Protein AF-A0AAW1GMU8-F1 (afdb_monomer)

Nearest PDB structures (foldseek):
  3jcf-assembly1_A  TM=2.291E-01  e=6.067E+00  Thermotoga maritima

Mean predicted aligned error: 10.55 Å

Secondary structure (DSSP, 8-state):
--STTS-HHHHHHHHIIIIISSS-GGGGSTT-GGGTT-HHHHHHHHHHHHHHHHHHHHHHHHHHHSPPTT-HHHHHHHHHHHHHHHHHHHHHHHTTSS-TT---S-----------HHHHHHHHHHHHHHHHHHHHTT---HHHHHHHHHHHHHHHHHHHHHHHHHHHHHHHHHHHHHHHHHHHTSS--

Foldseek 3Di:
DPLPPDPPVVSVVVCCCVQCVDLQNLCSDPPCVVVPPPPVSVVVSLVVLLVVLLVVLVVLLVCLVPPPPPCNVVSLVVCLVCVLVNLLLLVCVLVQQDRRSPRPSDPDSHDRNDDDPVSSVSSVVSSVSSLVSNVVSPHPSVVVVVVVVVVVVVVVVVVVVVVVVVVVVVVVVVVVVVVVVVVVVVPPD

pLDDT: mean 84.32, std 12.67, range [39.38, 98.19]

Solvent-accessible surface area (backbone atoms only — not comparable to full-atom values): 10898 Å² total; per-residue (Å²): 142,82,73,91,81,56,56,75,70,56,45,51,54,51,46,44,46,64,63,60,66,46,84,58,51,64,44,66,45,88,87,36,60,88,45,64,90,40,69,73,50,48,53,49,31,50,50,48,44,48,54,51,50,54,49,49,53,51,48,52,51,49,43,72,75,56,48,57,88,96,37,48,66,59,54,52,52,52,48,43,79,39,43,60,56,53,52,50,44,52,51,35,43,52,70,18,30,33,48,78,76,66,73,83,78,70,95,62,90,61,55,86,18,89,66,55,70,71,56,34,55,52,46,57,54,50,50,56,53,47,54,52,54,40,45,74,76,70,26,85,48,60,74,62,51,54,52,52,52,52,51,52,53,53,53,51,52,53,53,53,50,50,54,52,50,52,51,52,53,51,51,53,52,51,53,52,53,52,54,56,53,58,59,59,66,74,73,73,124

Organism: Saponaria officinalis (NCBI:txid3572)

InterPro domains:
  IPR016135 Ubiquitin-conjugating enzyme/RWD-like [G3DSA:3.10.110.10] (9-142)

Sequence (189 aa):
MLIAKLGRNTQVLLSLQALVLNKKPFFNEAGYELMSGVRVWENRALAYNRDAFVLSCKTMLSVLSSPPKHFESVVIEHFKGRTEFILNACDMYRKGLVKIGLFDGEVFMKGKGHVSSRFTSSINKLFGELVMAFSKIGAPVHNVVDRLEEENRLSKKKRKNNIGLVKKLRNLFVELMVKKKSKRHVIVV

Radius of gyration: 26.08 Å; Cα contacts (8 Å, |Δi|>4): 129; chains: 1; bounding box: 57×72×71 Å

Structure (mmCIF, N/CA/C/O backbone):
data_AF-A0AAW1GMU8-F1
#
_entry.id   AF-A0AAW1GMU8-F1
#
loop_
_atom_site.group_PDB
_atom_site.id
_atom_site.type_symbol
_atom_site.label_atom_id
_atom_site.label_alt_id
_atom_site.label_comp_id
_atom_site.label_asym_id
_atom_site.label_entity_id
_atom_site.label_seq_id
_atom_site.pdbx_PDB_ins_code
_atom_site.Cartn_x
_atom_site.Cartn_y
_atom_site.Cartn_z
_atom_site.occupancy
_atom_site.B_iso_or_equiv
_atom_site.auth_seq_id
_atom_site.auth_comp_id
_atom_site.auth_asym_id
_atom_site.auth_atom_id
_atom_site.pdbx_PDB_model_num
ATOM 1 N N . MET A 1 1 ? 11.957 -25.283 -23.224 1.00 39.38 1 MET A N 1
ATOM 2 C CA . MET A 1 1 ? 10.736 -25.772 -23.902 1.00 39.38 1 MET A CA 1
ATOM 3 C C . MET A 1 1 ? 9.649 -26.111 -22.871 1.00 39.38 1 MET A C 1
ATOM 5 O O . MET A 1 1 ? 9.282 -27.266 -22.736 1.00 39.38 1 MET A O 1
ATOM 9 N N . LEU A 1 2 ? 9.153 -25.121 -22.109 1.00 48.03 2 LEU A N 1
ATOM 10 C CA . LEU A 1 2 ? 8.103 -25.342 -21.089 1.00 48.03 2 LEU A CA 1
ATOM 11 C C . LEU A 1 2 ? 6.876 -24.418 -21.231 1.00 48.03 2 LEU A C 1
ATOM 13 O O . LEU A 1 2 ? 5.910 -24.572 -20.499 1.00 48.03 2 LEU A O 1
ATOM 17 N N . ILE A 1 3 ? 6.882 -23.489 -22.193 1.00 53.66 3 ILE A N 1
ATOM 18 C CA . ILE A 1 3 ? 5.777 -22.533 -22.406 1.00 53.66 3 ILE A CA 1
ATOM 19 C C . ILE A 1 3 ? 4.748 -23.060 -23.431 1.00 53.66 3 ILE A C 1
ATOM 21 O O . ILE A 1 3 ? 3.618 -22.591 -23.483 1.00 53.66 3 ILE A O 1
ATOM 25 N N . ALA A 1 4 ? 5.081 -24.091 -24.213 1.00 51.59 4 ALA A N 1
ATOM 26 C CA . ALA A 1 4 ? 4.332 -24.472 -25.417 1.00 51.59 4 ALA A CA 1
ATOM 27 C C . ALA A 1 4 ? 3.027 -25.275 -25.194 1.00 51.59 4 ALA A C 1
ATOM 29 O O . ALA A 1 4 ? 2.502 -25.838 -26.149 1.00 51.59 4 ALA A O 1
ATOM 30 N N . LYS A 1 5 ? 2.497 -25.373 -23.966 1.00 58.16 5 LYS A N 1
ATOM 31 C CA . LYS A 1 5 ? 1.303 -26.203 -23.685 1.00 58.16 5 LYS A CA 1
ATOM 32 C C . LYS A 1 5 ? 0.243 -25.563 -22.790 1.00 58.16 5 LYS A C 1
ATOM 34 O O . LYS A 1 5 ? -0.655 -26.252 -22.320 1.00 58.16 5 LYS A O 1
ATOM 39 N N . LEU A 1 6 ? 0.322 -24.254 -22.570 1.00 54.19 6 LEU A N 1
ATOM 40 C CA . LEU A 1 6 ? -0.716 -23.502 -21.868 1.00 54.19 6 LEU A CA 1
ATOM 41 C C . LEU A 1 6 ? -1.610 -22.812 -22.902 1.00 54.19 6 LEU A C 1
ATOM 43 O O . LEU A 1 6 ? -1.113 -22.251 -23.875 1.00 54.19 6 LEU A O 1
ATOM 47 N N . GLY A 1 7 ? -2.933 -22.894 -22.727 1.00 68.69 7 GLY A N 1
ATOM 48 C CA . GLY A 1 7 ? -3.890 -22.289 -23.657 1.00 68.69 7 GLY A CA 1
ATOM 49 C C . GLY A 1 7 ? -3.649 -20.784 -23.828 1.00 68.69 7 GLY A C 1
ATOM 50 O O . GLY A 1 7 ? -3.122 -20.131 -22.927 1.00 68.69 7 GLY A O 1
ATOM 51 N N . ARG A 1 8 ? -4.066 -20.220 -24.972 1.00 73.12 8 ARG A N 1
ATOM 52 C CA . ARG A 1 8 ? -3.822 -18.808 -25.344 1.00 73.12 8 ARG A CA 1
ATOM 53 C C . ARG A 1 8 ? -4.159 -17.814 -24.219 1.00 73.12 8 ARG A C 1
ATOM 55 O O . ARG A 1 8 ? -3.401 -16.883 -23.985 1.00 73.12 8 ARG A O 1
ATOM 62 N N . ASN A 1 9 ? -5.228 -18.058 -23.458 1.00 70.25 9 ASN A N 1
ATOM 63 C CA . ASN A 1 9 ? -5.633 -17.199 -22.338 1.00 70.25 9 ASN A CA 1
ATOM 64 C C . ASN A 1 9 ? -4.680 -17.299 -21.134 1.00 70.25 9 ASN A C 1
ATOM 66 O O . ASN A 1 9 ? -4.328 -16.287 -20.534 1.00 70.25 9 ASN A O 1
ATOM 70 N N . THR A 1 10 ? -4.207 -18.502 -20.800 1.00 80.75 10 THR A N 1
ATOM 71 C CA . THR A 1 10 ? -3.235 -18.707 -19.716 1.00 80.75 10 THR A CA 1
ATOM 72 C C . THR A 1 10 ? -1.875 -18.120 -20.079 1.00 80.75 10 THR A C 1
ATOM 74 O O . THR A 1 10 ? -1.218 -17.522 -19.231 1.00 80.75 10 THR A O 1
ATOM 77 N N . GLN A 1 11 ? -1.473 -18.224 -21.347 1.00 79.00 11 GLN A N 1
ATOM 78 C CA . GLN A 1 11 ? -0.242 -17.608 -21.838 1.00 79.00 11 GLN A CA 1
ATOM 79 C C . GLN A 1 11 ? -0.283 -16.076 -21.716 1.00 79.00 11 GLN A C 1
ATOM 81 O O . GLN A 1 11 ? 0.694 -15.482 -21.262 1.00 79.00 11 GLN A O 1
ATOM 86 N N . VAL A 1 12 ? -1.414 -15.440 -22.043 1.00 79.44 12 VAL A N 1
ATOM 87 C CA . VAL A 1 12 ? -1.593 -13.988 -21.869 1.00 79.44 12 VAL A CA 1
ATOM 88 C C . VAL A 1 12 ? -1.474 -13.594 -20.392 1.00 79.44 12 VAL A C 1
ATOM 90 O O . VAL A 1 12 ? -0.714 -12.684 -20.065 1.00 79.44 12 VAL A O 1
ATOM 93 N N . LEU A 1 13 ? -2.130 -14.316 -19.479 1.00 83.00 13 LEU A N 1
ATOM 94 C CA . LEU A 1 13 ? -2.048 -14.030 -18.039 1.00 83.00 13 LEU A CA 1
ATOM 95 C C . LEU A 1 13 ? -0.622 -14.176 -17.490 1.00 83.00 13 LEU A C 1
ATOM 97 O O . LEU A 1 13 ? -0.156 -13.309 -16.749 1.00 83.00 13 LEU A O 1
ATOM 101 N N . LEU A 1 14 ? 0.096 -15.223 -17.900 1.00 77.62 14 LEU A N 1
ATOM 102 C CA . LEU A 1 14 ? 1.493 -15.414 -17.511 1.00 77.62 14 LEU A CA 1
ATOM 103 C C . LEU A 1 14 ? 2.404 -14.327 -18.085 1.00 77.62 14 LEU A C 1
ATOM 105 O O . LEU A 1 14 ? 3.287 -13.842 -17.379 1.00 77.62 14 LEU A O 1
ATOM 109 N N . SER A 1 15 ? 2.176 -13.894 -19.328 1.00 82.06 15 SER A N 1
ATOM 110 C CA . SER A 1 15 ? 2.934 -12.778 -19.904 1.00 82.06 15 SER A CA 1
ATOM 111 C C . SER A 1 15 ? 2.672 -11.463 -19.171 1.00 82.06 15 SER A C 1
ATOM 113 O O . SER A 1 15 ? 3.609 -10.702 -18.955 1.00 82.06 15 SER A O 1
ATOM 115 N N . LEU A 1 16 ? 1.444 -11.220 -18.699 1.00 80.44 16 LEU A N 1
ATOM 116 C CA . LEU A 1 16 ? 1.120 -10.030 -17.912 1.00 80.44 16 LEU A CA 1
ATOM 117 C C . LEU A 1 16 ? 1.876 -10.035 -16.575 1.00 80.44 16 LEU A C 1
ATOM 119 O O . LEU A 1 16 ? 2.459 -9.025 -16.180 1.00 80.44 16 LEU A O 1
ATOM 123 N N . GLN A 1 17 ? 1.905 -11.183 -15.895 1.00 75.69 17 GLN A N 1
ATOM 124 C CA . GLN A 1 17 ? 2.624 -11.340 -14.630 1.00 75.69 17 GLN A CA 1
ATOM 125 C C . GLN A 1 17 ? 4.141 -11.198 -14.798 1.00 75.69 17 GLN A C 1
ATOM 127 O O . GLN A 1 17 ? 4.788 -10.563 -13.969 1.00 75.69 17 GLN A O 1
ATOM 132 N N . ALA A 1 18 ? 4.703 -11.760 -15.869 1.00 75.50 18 ALA A N 1
ATOM 133 C CA . ALA A 1 18 ? 6.143 -11.741 -16.107 1.00 75.50 18 ALA A CA 1
ATOM 134 C C . ALA A 1 18 ? 6.641 -10.389 -16.641 1.00 75.50 18 ALA A C 1
ATOM 136 O O . ALA A 1 18 ? 7.676 -9.893 -16.195 1.00 75.50 18 ALA A O 1
ATOM 137 N N . LEU A 1 19 ? 5.915 -9.796 -17.590 1.00 75.56 19 LEU A N 1
ATOM 138 C CA . LEU A 1 19 ? 6.370 -8.612 -18.314 1.00 75.56 19 LEU A CA 1
ATOM 139 C C . LEU A 1 19 ? 5.878 -7.324 -17.668 1.00 75.56 19 LEU A C 1
ATOM 141 O O . LEU A 1 19 ? 6.659 -6.394 -17.553 1.00 75.56 19 LEU A O 1
ATOM 145 N N . VAL A 1 20 ? 4.630 -7.255 -17.200 1.00 77.31 20 VAL A N 1
ATOM 146 C CA . VAL A 1 20 ? 4.044 -5.997 -16.704 1.00 77.31 20 VAL A CA 1
ATOM 147 C C . VAL A 1 20 ? 4.160 -5.884 -15.183 1.00 77.31 20 VAL A C 1
ATOM 149 O O . VAL A 1 20 ? 4.622 -4.868 -14.669 1.00 77.31 20 VAL A O 1
ATOM 152 N N . LEU A 1 21 ? 3.791 -6.934 -14.446 1.00 75.75 21 LEU A N 1
ATOM 153 C CA . LEU A 1 21 ? 3.714 -6.925 -12.977 1.00 75.75 21 LEU A CA 1
ATOM 154 C C . LEU A 1 21 ? 5.005 -7.427 -12.303 1.00 75.75 21 LEU A C 1
ATOM 156 O O . LEU A 1 21 ? 4.963 -8.241 -11.380 1.00 75.75 21 LEU A O 1
ATOM 160 N N . ASN A 1 22 ? 6.162 -6.945 -12.761 1.00 80.75 22 ASN A N 1
ATOM 161 C CA . ASN A 1 22 ? 7.463 -7.343 -12.217 1.00 80.75 22 ASN A CA 1
ATOM 162 C C . ASN A 1 22 ? 7.981 -6.377 -11.122 1.00 80.75 22 ASN A C 1
ATOM 164 O O . ASN A 1 22 ? 7.338 -5.389 -10.775 1.00 80.75 22 ASN A O 1
ATOM 168 N N . LYS A 1 23 ? 9.150 -6.670 -10.528 1.00 79.62 23 LYS A N 1
ATOM 169 C CA . LYS A 1 23 ? 9.725 -5.870 -9.420 1.00 79.62 23 LYS A CA 1
ATOM 170 C C . LYS A 1 23 ? 10.267 -4.497 -9.850 1.00 79.62 23 LYS A C 1
ATOM 172 O O . LYS A 1 23 ? 10.458 -3.628 -8.994 1.00 79.62 23 LYS A O 1
ATOM 177 N N . LYS A 1 24 ? 10.567 -4.301 -11.137 1.00 81.06 24 LYS A N 1
ATOM 178 C CA . LYS A 1 24 ? 11.153 -3.068 -11.679 1.00 81.06 24 LYS A CA 1
ATOM 179 C C . LYS A 1 24 ? 10.502 -2.672 -13.020 1.00 81.06 24 LYS A C 1
ATOM 181 O O . LYS A 1 24 ? 11.203 -2.577 -14.028 1.00 81.06 24 LYS A O 1
ATOM 186 N N . PRO A 1 25 ? 9.191 -2.372 -13.026 1.00 83.19 25 PRO A N 1
ATOM 187 C CA . PRO A 1 25 ? 8.432 -2.076 -14.241 1.00 83.19 25 PRO A CA 1
ATOM 188 C C . PRO A 1 25 ? 8.957 -0.862 -15.017 1.00 83.19 25 PRO A C 1
ATOM 190 O O . PRO A 1 25 ? 8.755 -0.773 -16.219 1.00 83.19 25 PRO A O 1
ATOM 193 N N . PHE A 1 26 ? 9.687 0.047 -14.361 1.00 84.69 26 PHE A N 1
ATOM 194 C CA . PHE A 1 26 ? 10.370 1.168 -15.015 1.00 84.69 26 PHE A CA 1
ATOM 195 C C . PHE A 1 26 ? 11.302 0.734 -16.160 1.00 84.69 26 PHE A C 1
ATOM 197 O O . PHE A 1 26 ? 11.445 1.459 -17.136 1.00 84.69 26 PHE A O 1
ATOM 204 N N . PHE A 1 27 ? 11.931 -0.439 -16.053 1.00 83.75 27 PHE A N 1
ATOM 205 C CA . PHE A 1 27 ? 12.841 -0.951 -17.081 1.00 83.75 27 PHE A CA 1
ATOM 206 C C . PHE A 1 27 ? 12.130 -1.737 -18.191 1.00 83.75 27 PHE A C 1
ATOM 208 O O . PHE A 1 27 ? 12.806 -2.250 -19.073 1.00 83.75 27 PHE A O 1
ATOM 215 N N . ASN A 1 28 ? 10.796 -1.821 -18.165 1.00 84.56 28 ASN A N 1
ATOM 216 C CA . ASN A 1 28 ? 10.017 -2.392 -19.267 1.00 84.56 28 ASN A CA 1
ATOM 217 C C . ASN A 1 28 ? 9.923 -1.443 -20.469 1.00 84.56 28 ASN A C 1
ATOM 219 O O . ASN A 1 28 ? 9.483 -1.850 -21.540 1.00 84.56 28 ASN A O 1
ATOM 223 N N . GLU A 1 29 ? 10.273 -0.173 -20.272 1.00 81.06 29 GLU A N 1
ATOM 224 C CA . GLU A 1 29 ? 10.304 0.821 -21.333 1.00 81.06 29 GLU A CA 1
ATOM 225 C C . GLU A 1 29 ? 11.500 0.574 -22.260 1.00 81.06 29 GLU A C 1
ATOM 227 O O . GLU A 1 29 ? 12.637 0.383 -21.808 1.00 81.06 29 GLU A O 1
ATOM 232 N N . ALA A 1 30 ? 11.242 0.607 -23.569 1.00 70.94 30 ALA A N 1
ATOM 233 C CA . ALA A 1 30 ? 12.252 0.333 -24.583 1.00 70.94 30 ALA A CA 1
ATOM 234 C C . ALA A 1 30 ? 13.468 1.264 -24.418 1.00 70.94 30 ALA A C 1
ATOM 236 O O . ALA A 1 30 ? 13.334 2.482 -24.295 1.00 70.94 30 ALA A O 1
ATOM 237 N N . GLY A 1 31 ? 14.671 0.684 -24.421 1.00 72.44 31 GLY A N 1
ATOM 238 C CA . GLY A 1 31 ? 15.932 1.424 -24.300 1.00 72.44 31 GLY A CA 1
ATOM 239 C C . GLY A 1 31 ? 16.437 1.647 -22.869 1.00 72.44 31 GLY A C 1
ATOM 240 O O . GLY A 1 31 ? 17.560 2.126 -22.705 1.00 72.44 31 GLY A O 1
ATOM 241 N N . TYR A 1 32 ? 15.683 1.260 -21.833 1.00 73.50 32 TYR A N 1
ATOM 242 C CA . TYR A 1 32 ? 16.137 1.363 -20.436 1.00 73.50 32 TYR A CA 1
ATOM 243 C C . TYR A 1 32 ? 16.735 0.066 -19.870 1.00 73.50 32 TYR A C 1
ATOM 245 O O . TYR A 1 32 ? 17.355 0.093 -18.807 1.00 73.50 32 TYR A O 1
ATOM 253 N N . GLU A 1 33 ? 16.623 -1.056 -20.577 1.00 69.94 33 GLU A N 1
ATOM 254 C CA . GLU A 1 33 ? 17.055 -2.386 -20.115 1.00 69.94 33 GLU A CA 1
ATOM 255 C C . GLU A 1 33 ? 18.554 -2.432 -19.770 1.00 69.94 33 GLU A C 1
ATOM 257 O O . GLU A 1 33 ? 18.944 -2.913 -18.704 1.00 69.94 33 GLU A O 1
ATOM 262 N N . LEU A 1 34 ? 19.392 -1.832 -20.624 1.00 72.62 34 LEU A N 1
ATOM 263 C CA . LEU A 1 34 ? 20.849 -1.736 -20.441 1.00 72.62 34 LEU A CA 1
ATOM 264 C C . LEU A 1 34 ? 21.259 -0.784 -19.304 1.00 72.62 34 LEU A C 1
ATOM 266 O O . LEU A 1 34 ? 22.423 -0.739 -18.914 1.00 72.62 34 LEU A O 1
ATOM 270 N N . MET A 1 35 ? 20.313 -0.003 -18.781 1.00 74.56 35 MET A N 1
ATOM 271 C CA . MET A 1 35 ? 20.547 1.001 -17.744 1.00 74.56 35 MET A CA 1
ATOM 272 C C . MET A 1 35 ? 20.255 0.477 -16.328 1.00 74.56 35 MET A C 1
ATOM 274 O O . MET A 1 35 ? 20.482 1.188 -15.342 1.00 74.56 35 MET A O 1
ATOM 278 N N . SER A 1 36 ? 19.771 -0.764 -16.212 1.00 75.44 36 SER A N 1
ATOM 279 C CA . SER A 1 36 ? 19.597 -1.466 -14.937 1.00 75.44 36 SER A CA 1
ATOM 280 C C . SER A 1 36 ? 20.933 -1.590 -14.189 1.00 75.44 36 SER A C 1
ATOM 282 O O . SER A 1 36 ? 21.982 -1.812 -14.790 1.00 75.44 36 SER A O 1
ATOM 284 N N . GLY A 1 37 ? 20.925 -1.415 -12.864 1.00 76.88 37 GLY A N 1
ATOM 285 C CA . GLY A 1 37 ? 22.135 -1.456 -12.029 1.00 76.88 37 GLY A CA 1
ATOM 286 C C . GLY A 1 37 ? 22.882 -0.122 -11.893 1.00 76.88 37 GLY A C 1
ATOM 287 O O . GLY A 1 37 ? 23.664 0.058 -10.957 1.00 76.88 37 GLY A O 1
ATOM 288 N N . VAL A 1 38 ? 22.597 0.867 -12.741 1.00 84.44 38 VAL A N 1
ATOM 289 C CA . VAL A 1 38 ? 23.160 2.218 -12.611 1.00 84.44 38 VAL A CA 1
ATOM 290 C C . VAL A 1 38 ? 22.337 3.036 -11.610 1.00 84.44 38 VAL A C 1
ATOM 292 O O . VAL A 1 38 ? 21.124 3.205 -11.744 1.00 84.44 38 VAL A O 1
ATOM 295 N N . ARG A 1 39 ? 23.014 3.628 -10.617 1.00 84.94 39 ARG A N 1
ATOM 296 C CA . ARG A 1 39 ? 22.390 4.303 -9.458 1.00 84.94 39 ARG A CA 1
ATOM 297 C C . ARG A 1 39 ? 21.308 5.332 -9.813 1.00 84.94 39 ARG A C 1
ATOM 299 O O . ARG A 1 39 ? 20.298 5.415 -9.119 1.00 84.94 39 ARG A O 1
ATOM 306 N N . VAL A 1 40 ? 21.515 6.140 -10.855 1.00 85.88 40 VAL A N 1
ATOM 307 C CA . VAL A 1 40 ? 20.544 7.170 -11.275 1.00 85.88 40 VAL A CA 1
ATOM 308 C C . VAL A 1 40 ? 19.238 6.532 -11.750 1.00 85.88 40 VAL A C 1
ATOM 310 O O . VAL A 1 40 ? 18.159 6.979 -11.362 1.00 85.88 40 VAL A O 1
ATOM 313 N N . TRP A 1 41 ? 19.333 5.465 -12.537 1.00 85.44 41 TRP A N 1
ATOM 314 C CA . TRP A 1 41 ? 18.185 4.762 -13.100 1.00 85.44 41 TRP A CA 1
ATOM 315 C C . TRP A 1 41 ? 17.469 3.916 -12.047 1.00 85.44 41 TRP A C 1
ATOM 317 O O . TRP A 1 41 ? 16.244 3.931 -11.990 1.00 85.44 41 TRP A O 1
ATOM 327 N N . GLU A 1 42 ? 18.206 3.315 -11.112 1.00 86.31 42 GLU A N 1
ATOM 328 C CA . GLU A 1 42 ? 17.625 2.660 -9.930 1.00 86.31 42 GLU A CA 1
ATOM 329 C C . GLU A 1 42 ? 16.814 3.638 -9.063 1.00 86.31 42 GLU A C 1
ATOM 331 O O . GLU A 1 42 ? 15.728 3.309 -8.587 1.00 86.31 42 GLU A O 1
ATOM 336 N N . ASN A 1 43 ? 17.290 4.875 -8.889 1.00 85.19 43 ASN A N 1
ATOM 337 C CA . ASN A 1 43 ? 16.538 5.895 -8.156 1.00 85.19 43 ASN A CA 1
ATOM 338 C C . ASN A 1 43 ? 15.240 6.297 -8.878 1.00 85.19 43 ASN A C 1
ATOM 340 O O . ASN A 1 43 ? 14.225 6.524 -8.212 1.00 85.19 43 ASN A O 1
ATOM 344 N N . ARG A 1 44 ? 15.255 6.362 -10.217 1.00 86.88 44 ARG A N 1
ATOM 345 C CA . ARG A 1 44 ? 14.051 6.609 -11.031 1.00 86.88 44 ARG A CA 1
ATOM 346 C C . ARG A 1 44 ? 13.080 5.432 -10.964 1.00 86.88 44 ARG A C 1
ATOM 348 O O . ARG A 1 44 ? 11.899 5.654 -10.716 1.00 86.88 44 ARG A O 1
ATOM 355 N N . ALA A 1 45 ? 13.578 4.201 -11.053 1.00 88.00 45 ALA A N 1
ATOM 356 C CA . ALA A 1 45 ? 12.773 2.994 -10.885 1.00 88.00 45 ALA A CA 1
ATOM 357 C C . ALA A 1 45 ? 12.103 2.936 -9.503 1.00 88.00 45 ALA A C 1
ATOM 359 O O . ALA A 1 45 ? 10.918 2.630 -9.390 1.00 88.00 45 ALA A O 1
ATOM 360 N N . LEU A 1 46 ? 12.817 3.317 -8.439 1.00 87.69 46 LEU A N 1
ATOM 361 C CA . LEU A 1 46 ? 12.235 3.420 -7.098 1.00 87.69 46 LEU A CA 1
ATOM 362 C C . LEU A 1 46 ? 11.168 4.519 -6.992 1.00 87.69 46 LEU A C 1
ATOM 364 O O . LEU A 1 46 ? 10.200 4.348 -6.252 1.00 87.69 46 LEU A O 1
ATOM 368 N N . ALA A 1 47 ? 11.334 5.647 -7.688 1.00 88.62 47 ALA A N 1
ATOM 369 C CA . ALA A 1 47 ? 10.309 6.688 -7.748 1.00 88.62 47 ALA A CA 1
ATOM 370 C C . ALA A 1 47 ? 9.056 6.195 -8.484 1.00 88.62 47 ALA A C 1
ATOM 372 O O . ALA A 1 47 ? 7.960 6.327 -7.947 1.00 88.62 47 ALA A O 1
ATOM 373 N N . TYR A 1 48 ? 9.229 5.525 -9.623 1.00 90.50 48 TYR A N 1
ATOM 374 C CA . TYR A 1 48 ? 8.133 4.892 -10.352 1.00 90.50 48 TYR A CA 1
ATOM 375 C C . TYR A 1 48 ? 7.382 3.879 -9.475 1.00 90.50 48 TYR A C 1
ATOM 377 O O . TYR A 1 48 ? 6.162 3.948 -9.347 1.00 90.50 48 TYR A O 1
ATOM 385 N N . ASN A 1 49 ? 8.104 2.991 -8.783 1.00 91.00 49 ASN A N 1
ATOM 386 C CA . ASN A 1 49 ? 7.497 1.998 -7.893 1.00 91.00 49 ASN A CA 1
ATOM 387 C C . ASN A 1 49 ? 6.683 2.643 -6.759 1.00 91.00 49 ASN A C 1
ATOM 389 O O . ASN A 1 49 ? 5.652 2.099 -6.366 1.00 91.00 49 ASN A O 1
ATOM 393 N N . ARG A 1 50 ? 7.116 3.796 -6.227 1.00 91.25 50 ARG A N 1
ATOM 394 C CA . ARG A 1 50 ? 6.344 4.555 -5.226 1.00 91.25 50 ARG A CA 1
ATOM 395 C C . ARG A 1 50 ? 5.003 5.013 -5.794 1.00 91.25 50 ARG A C 1
ATOM 397 O O . ARG A 1 50 ? 3.977 4.799 -5.151 1.00 91.25 50 ARG A O 1
ATOM 404 N N . ASP A 1 51 ? 5.014 5.616 -6.977 1.00 92.38 51 ASP A N 1
ATOM 405 C CA . ASP A 1 51 ? 3.801 6.134 -7.612 1.00 92.38 51 ASP A CA 1
ATOM 406 C C . ASP A 1 51 ? 2.853 4.995 -8.011 1.00 92.38 51 ASP A C 1
ATOM 408 O O . ASP A 1 51 ? 1.657 5.053 -7.711 1.00 92.38 51 ASP A O 1
ATOM 412 N N . ALA A 1 52 ? 3.397 3.910 -8.570 1.00 93.00 52 ALA A N 1
ATOM 413 C CA . ALA A 1 52 ? 2.649 2.694 -8.870 1.00 93.00 52 ALA A CA 1
ATOM 414 C C . ALA A 1 52 ? 2.015 2.094 -7.606 1.00 93.00 52 ALA A C 1
ATOM 416 O O . ALA A 1 52 ? 0.836 1.758 -7.611 1.00 93.00 52 ALA A O 1
ATOM 417 N N . PHE A 1 53 ? 2.746 2.025 -6.488 1.00 94.44 53 PHE A N 1
ATOM 418 C CA . PHE A 1 53 ? 2.208 1.511 -5.226 1.00 94.44 53 PHE A CA 1
ATOM 419 C C . PHE A 1 53 ? 1.074 2.383 -4.661 1.00 94.44 53 PHE A C 1
ATOM 421 O O . PHE A 1 53 ? 0.065 1.857 -4.185 1.00 94.44 53 PHE A O 1
ATOM 428 N N . VAL A 1 54 ? 1.204 3.712 -4.743 1.00 95.81 54 VAL A N 1
ATOM 429 C CA . VAL A 1 54 ? 0.128 4.651 -4.374 1.00 95.81 54 VAL A CA 1
ATOM 430 C C . VAL A 1 54 ? -1.111 4.412 -5.235 1.00 95.81 54 VAL A C 1
ATOM 432 O O . VAL A 1 54 ? -2.223 4.369 -4.702 1.00 95.81 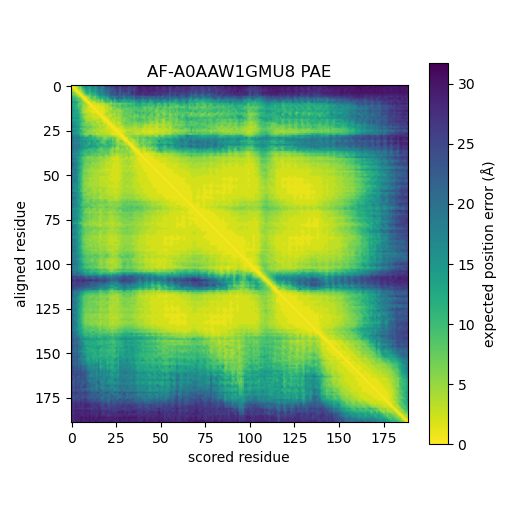54 VAL A O 1
ATOM 435 N N . LEU A 1 55 ? -0.935 4.242 -6.548 1.00 96.19 55 LEU A N 1
ATOM 436 C CA . LEU A 1 55 ? -2.039 3.949 -7.457 1.00 96.19 55 LEU A CA 1
ATOM 437 C C . LEU A 1 55 ? -2.679 2.595 -7.136 1.00 96.19 55 LEU A C 1
ATOM 439 O O . LEU A 1 55 ? -3.898 2.532 -7.022 1.00 96.19 55 LEU A O 1
ATOM 443 N N . SER A 1 56 ? -1.887 1.556 -6.867 1.00 95.88 56 SER A N 1
ATOM 444 C CA . SER A 1 56 ? -2.391 0.248 -6.437 1.00 95.88 56 SER A CA 1
ATOM 445 C C . SER A 1 56 ? -3.255 0.354 -5.182 1.00 95.88 56 SER A C 1
ATOM 447 O O . SER A 1 56 ? -4.334 -0.226 -5.139 1.00 95.88 56 SER A O 1
ATOM 449 N N . CYS A 1 57 ? -2.843 1.141 -4.183 1.00 97.81 57 CYS A N 1
ATOM 450 C CA . CYS A 1 57 ? -3.651 1.378 -2.983 1.00 97.81 57 CYS A CA 1
ATOM 451 C C . CYS A 1 57 ? -4.996 2.045 -3.297 1.00 97.81 57 CYS A C 1
ATOM 453 O O . CYS A 1 57 ? -6.029 1.618 -2.783 1.00 97.81 57 CYS A O 1
ATOM 455 N N . LYS A 1 58 ? -5.003 3.053 -4.176 1.00 98.00 58 LYS A N 1
ATOM 456 C CA . LYS A 1 58 ? -6.242 3.701 -4.634 1.00 98.00 58 LYS A CA 1
ATOM 457 C C . LYS A 1 58 ? -7.141 2.734 -5.401 1.00 98.00 58 LYS A C 1
ATOM 459 O O . LYS A 1 58 ? -8.348 2.723 -5.179 1.00 98.00 58 LYS A O 1
ATOM 464 N N . THR A 1 59 ? -6.562 1.901 -6.260 1.00 97.75 59 THR A N 1
ATOM 465 C CA . THR A 1 59 ? -7.298 0.877 -7.003 1.00 97.75 59 THR A CA 1
ATOM 466 C C . THR A 1 59 ? -7.908 -0.153 -6.059 1.00 97.75 59 THR A C 1
ATOM 468 O O . THR A 1 59 ? -9.083 -0.466 -6.210 1.00 97.75 59 THR A O 1
ATOM 471 N N . MET A 1 60 ? -7.172 -0.623 -5.043 1.00 98.12 60 MET A N 1
A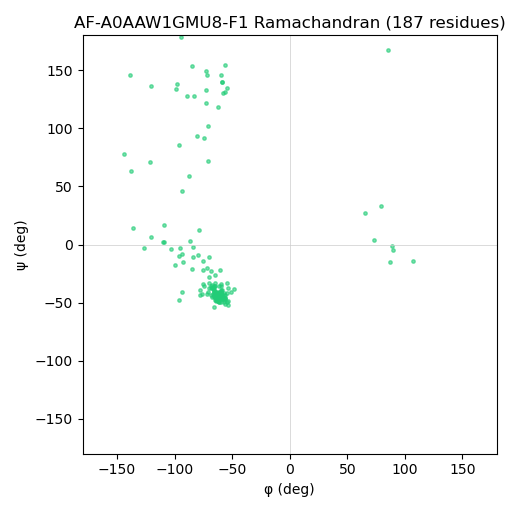TOM 472 C CA . MET A 1 60 ? -7.719 -1.523 -4.018 1.00 98.12 60 MET A CA 1
ATOM 473 C C . MET A 1 60 ? -8.939 -0.903 -3.325 1.00 98.12 60 MET A C 1
ATOM 475 O O . MET A 1 60 ? -9.974 -1.554 -3.226 1.00 98.12 60 MET A O 1
ATOM 479 N N . LEU A 1 61 ? -8.857 0.369 -2.917 1.00 98.19 61 LEU A N 1
ATOM 480 C CA . LEU A 1 61 ? -9.991 1.091 -2.324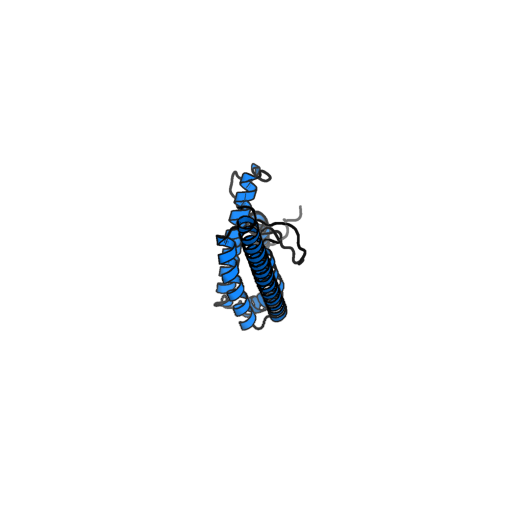 1.00 98.19 61 LEU A CA 1
ATOM 481 C C . LEU A 1 61 ? -11.183 1.198 -3.282 1.00 98.19 61 LEU A C 1
ATOM 483 O O . LEU A 1 61 ? -12.317 0.963 -2.874 1.00 98.19 61 LEU A O 1
ATOM 487 N N . SER A 1 62 ? -10.931 1.515 -4.553 1.00 98.00 62 SER A N 1
ATOM 488 C CA . SER A 1 62 ? -11.977 1.598 -5.577 1.00 98.00 62 SER A CA 1
ATOM 489 C C . SER A 1 62 ? -12.669 0.252 -5.796 1.00 98.00 62 SER A C 1
ATOM 491 O O . SER A 1 62 ? -13.894 0.198 -5.848 1.00 98.00 62 SER A O 1
ATOM 493 N N . VAL A 1 63 ? -11.896 -0.833 -5.891 1.00 97.69 63 VAL A N 1
ATOM 494 C CA . VAL A 1 63 ? -12.410 -2.197 -6.084 1.00 97.69 63 VAL A CA 1
ATOM 495 C C . VAL A 1 63 ? -13.183 -2.674 -4.855 1.00 97.69 63 VAL A C 1
ATOM 497 O O . VAL A 1 63 ? -14.215 -3.311 -5.005 1.00 97.69 63 VAL A O 1
ATOM 500 N N . LEU A 1 64 ? -12.740 -2.334 -3.644 1.00 96.69 64 LEU A N 1
ATOM 501 C CA . LEU A 1 64 ? -13.484 -2.629 -2.415 1.00 96.69 64 LEU A CA 1
ATOM 502 C C . LEU A 1 64 ? -14.782 -1.819 -2.305 1.00 96.69 64 LEU A C 1
ATOM 504 O O . LEU A 1 64 ? -15.770 -2.321 -1.779 1.00 96.69 64 LEU A O 1
ATOM 508 N N . SER A 1 65 ? -14.784 -0.571 -2.781 1.00 96.62 65 SER A N 1
ATOM 509 C CA . SER A 1 65 ? -15.967 0.295 -2.745 1.00 96.62 65 SER A CA 1
ATOM 510 C C . SER A 1 65 ? -17.016 -0.080 -3.789 1.00 96.62 65 SER A C 1
ATOM 512 O O . SER A 1 65 ? -18.202 0.129 -3.552 1.00 96.62 65 SER A O 1
ATOM 514 N N . SER A 1 66 ? -16.587 -0.556 -4.954 1.00 96.25 66 SER A N 1
ATOM 515 C CA . SER A 1 66 ? -17.466 -0.937 -6.056 1.00 96.25 66 SER A CA 1
ATOM 516 C C . SER A 1 66 ? -16.875 -2.157 -6.759 1.00 96.25 66 SER A C 1
ATOM 518 O O . SER A 1 66 ? -16.257 -2.007 -7.820 1.00 96.25 66 SER A O 1
ATOM 520 N N . PRO A 1 67 ? -17.025 -3.361 -6.174 1.00 95.75 67 PRO A N 1
ATOM 521 C CA . PRO A 1 67 ? -16.497 -4.570 -6.784 1.00 95.75 67 PRO A CA 1
ATOM 522 C C . PRO A 1 67 ? -17.119 -4.795 -8.172 1.00 95.75 67 PRO A C 1
ATOM 524 O O . PRO A 1 67 ? -18.287 -4.456 -8.384 1.00 95.75 67 PRO A O 1
ATOM 527 N N . PRO A 1 68 ? -16.365 -5.348 -9.139 1.00 95.38 68 PRO A N 1
ATOM 528 C CA . PRO A 1 68 ? -16.917 -5.689 -10.442 1.00 95.38 68 PRO A CA 1
ATOM 529 C C . PRO A 1 68 ? -18.077 -6.678 -10.304 1.00 95.38 68 PRO A C 1
ATOM 531 O O . PRO A 1 68 ? -17.995 -7.624 -9.518 1.00 95.38 68 PRO A O 1
ATOM 534 N N . LYS A 1 69 ? -19.125 -6.476 -11.110 1.00 95.25 69 LYS A N 1
ATOM 535 C CA . LYS A 1 69 ? -20.296 -7.358 -11.123 1.00 95.25 69 LYS A CA 1
ATOM 536 C C . LYS A 1 69 ? -19.877 -8.806 -11.347 1.00 95.25 69 LYS A C 1
ATOM 538 O O . LYS A 1 69 ? -19.096 -9.070 -12.261 1.00 95.25 69 LYS A O 1
ATOM 543 N N . HIS A 1 70 ? -20.441 -9.714 -10.557 1.00 96.56 70 HIS A N 1
ATOM 544 C CA . HIS A 1 70 ? -20.157 -11.155 -10.563 1.00 96.56 70 HIS A CA 1
ATOM 545 C C . HIS A 1 70 ? -18.797 -11.560 -9.965 1.00 96.56 70 HIS A C 1
ATOM 547 O O . HIS A 1 70 ? -18.464 -12.745 -9.971 1.00 96.56 70 HIS A O 1
ATOM 553 N N . PHE A 1 71 ? -18.021 -10.614 -9.426 1.00 95.69 71 PHE A N 1
ATOM 554 C CA . PHE A 1 71 ? -16.738 -10.866 -8.756 1.00 95.69 71 PHE A CA 1
ATOM 555 C C . PHE A 1 71 ? -16.725 -10.404 -7.292 1.00 95.69 71 PHE A C 1
ATOM 557 O O . PHE A 1 71 ? -15.679 -10.451 -6.646 1.00 95.69 71 PHE A O 1
ATOM 564 N N . GLU A 1 72 ? -17.862 -9.969 -6.746 1.00 97.31 72 GLU A N 1
ATOM 565 C CA . GLU A 1 72 ? -17.979 -9.388 -5.406 1.00 97.31 72 GLU A CA 1
ATOM 566 C C . GLU A 1 72 ? -17.413 -10.320 -4.325 1.00 97.31 72 GLU A C 1
ATOM 568 O O . GLU A 1 72 ? -16.589 -9.902 -3.509 1.00 97.31 72 GLU A O 1
ATOM 573 N N . SER A 1 73 ? -17.813 -11.595 -4.343 1.00 96.31 73 SER A N 1
ATOM 574 C CA . SER A 1 73 ? -17.363 -12.596 -3.369 1.00 96.31 73 SER A CA 1
ATOM 575 C C . SER A 1 73 ? -15.858 -12.837 -3.456 1.00 96.31 73 SER A C 1
ATOM 577 O O . SER A 1 73 ? -15.172 -12.792 -2.437 1.00 96.31 73 SER A O 1
ATOM 579 N N . VAL A 1 74 ? -15.338 -13.005 -4.675 1.00 97.12 74 VAL A N 1
ATOM 580 C CA . VAL A 1 74 ? -13.913 -13.240 -4.946 1.00 97.12 74 VAL A CA 1
ATOM 581 C C . VAL A 1 74 ? -13.069 -12.057 -4.482 1.00 97.12 74 VAL A C 1
ATOM 583 O O . VAL A 1 74 ? -12.027 -12.246 -3.858 1.00 97.12 74 VAL A O 1
ATOM 586 N N . VAL A 1 75 ? -13.523 -10.828 -4.742 1.00 96.88 75 VAL A N 1
ATOM 587 C CA . VAL A 1 75 ? -12.854 -9.603 -4.287 1.00 96.88 75 VAL A CA 1
ATOM 588 C C . VAL A 1 75 ? -12.790 -9.556 -2.761 1.00 96.88 75 VAL A C 1
ATOM 590 O O . VAL A 1 75 ? -11.716 -9.328 -2.199 1.00 96.88 75 VAL A O 1
ATOM 593 N N . ILE A 1 76 ? -13.917 -9.790 -2.083 1.00 96.56 76 ILE A N 1
ATOM 594 C CA . ILE A 1 76 ? -13.988 -9.747 -0.617 1.00 96.56 76 ILE A CA 1
ATOM 595 C C . ILE A 1 76 ? -13.088 -10.822 -0.002 1.00 96.56 76 ILE A C 1
ATOM 597 O O . ILE A 1 76 ? -12.299 -10.518 0.895 1.00 96.56 76 ILE A O 1
ATOM 601 N N . GLU A 1 77 ? -13.178 -12.062 -0.481 1.00 97.19 77 GLU A N 1
ATOM 602 C CA . GLU A 1 77 ? -12.373 -13.178 0.016 1.00 97.19 77 GLU A CA 1
ATOM 603 C C . GLU A 1 77 ? -10.875 -12.932 -0.202 1.00 97.19 77 GLU A C 1
ATOM 605 O O . GLU A 1 77 ? -10.079 -13.058 0.735 1.00 97.19 77 GLU A O 1
ATOM 610 N N . HIS A 1 78 ? -10.494 -12.477 -1.400 1.00 96.25 78 HIS A N 1
ATOM 611 C CA . HIS A 1 78 ? -9.114 -12.126 -1.721 1.00 96.25 78 HIS A CA 1
ATOM 612 C C . HIS A 1 78 ? -8.560 -11.084 -0.748 1.00 96.25 78 HIS A C 1
ATOM 614 O O . HIS A 1 78 ? -7.489 -11.273 -0.162 1.00 96.25 78 HIS A O 1
ATOM 620 N N . PHE A 1 79 ? -9.283 -9.981 -0.545 1.00 97.19 79 PHE A N 1
ATOM 621 C CA . PHE A 1 79 ? -8.797 -8.918 0.324 1.00 97.19 79 PHE A CA 1
ATOM 622 C C . PHE A 1 79 ? -8.798 -9.314 1.798 1.00 97.19 79 PHE A C 1
ATOM 624 O O . PHE A 1 79 ? -7.856 -8.940 2.497 1.00 97.19 79 PHE A O 1
ATOM 631 N N . LYS A 1 80 ? -9.743 -10.139 2.266 1.00 95.88 80 LYS A N 1
ATOM 632 C CA . LYS A 1 80 ? -9.674 -10.735 3.613 1.00 95.88 80 LYS A CA 1
ATOM 633 C C . LYS A 1 80 ? -8.382 -11.526 3.811 1.00 95.88 80 LYS A C 1
ATOM 635 O O . LYS A 1 80 ? -7.668 -11.268 4.777 1.00 95.88 80 LYS A O 1
ATOM 640 N N . GLY A 1 81 ? -8.037 -12.408 2.871 1.00 95.50 81 GLY A N 1
ATOM 641 C CA . GLY A 1 81 ? -6.811 -13.213 2.936 1.00 95.50 81 GLY A CA 1
ATOM 642 C C . GLY A 1 81 ? -5.514 -12.407 2.780 1.00 95.50 81 GLY A C 1
ATOM 643 O O . GLY A 1 81 ? -4.455 -12.835 3.234 1.00 95.50 81 GLY A O 1
ATOM 644 N N . ARG A 1 82 ? -5.568 -11.224 2.153 1.00 94.88 82 ARG A N 1
ATOM 645 C CA . ARG A 1 82 ? -4.388 -10.375 1.889 1.00 94.88 82 ARG A CA 1
ATOM 646 C C . ARG A 1 82 ? -4.253 -9.168 2.817 1.00 94.88 82 ARG A C 1
ATOM 648 O O . ARG A 1 82 ? -3.244 -8.468 2.730 1.00 94.88 82 ARG A O 1
ATOM 655 N N . THR A 1 83 ? -5.219 -8.936 3.707 1.00 95.00 83 THR A N 1
ATOM 656 C CA . THR A 1 83 ? -5.296 -7.737 4.562 1.00 95.00 83 THR A CA 1
ATOM 657 C C . THR A 1 83 ? -4.014 -7.511 5.357 1.00 95.00 83 THR A C 1
ATOM 659 O O . THR A 1 83 ? -3.426 -6.434 5.270 1.00 95.00 83 THR A O 1
ATOM 662 N N . GLU A 1 84 ? -3.534 -8.526 6.079 1.00 92.44 84 GLU A N 1
ATOM 663 C CA . GLU A 1 84 ? -2.331 -8.38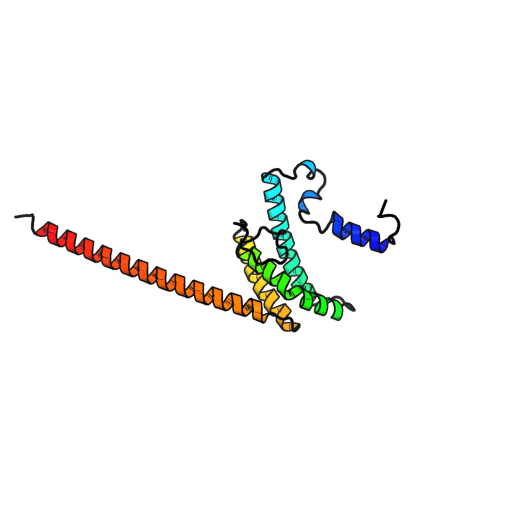8 6.905 1.00 92.44 84 GLU A CA 1
ATOM 664 C C . GLU A 1 84 ? -1.095 -8.044 6.065 1.00 92.44 84 GLU A C 1
ATOM 666 O O . GLU A 1 84 ? -0.369 -7.103 6.384 1.00 92.44 84 GLU A O 1
ATOM 671 N N . PHE A 1 85 ? -0.886 -8.751 4.951 1.00 93.31 85 PHE A N 1
ATOM 672 C CA . PHE A 1 85 ? 0.245 -8.499 4.060 1.00 93.31 85 PHE A CA 1
ATOM 673 C C . PHE A 1 85 ? 0.225 -7.068 3.510 1.00 93.31 85 PHE A C 1
ATOM 675 O O . PHE A 1 85 ? 1.250 -6.387 3.518 1.00 93.31 85 PHE A O 1
ATOM 682 N N . ILE A 1 86 ? -0.937 -6.602 3.042 1.00 95.31 86 ILE A N 1
ATOM 683 C CA . ILE A 1 86 ? -1.090 -5.261 2.462 1.00 95.31 86 ILE A CA 1
ATOM 684 C C . ILE A 1 86 ? -0.818 -4.191 3.521 1.00 95.31 86 ILE A C 1
ATOM 686 O O . ILE A 1 86 ? -0.031 -3.274 3.278 1.00 95.31 86 ILE A O 1
ATOM 690 N N . LEU A 1 87 ? -1.429 -4.316 4.701 1.00 94.56 87 LEU A N 1
ATOM 691 C CA . LEU A 1 87 ? -1.260 -3.338 5.772 1.00 94.56 87 LEU A CA 1
ATOM 692 C C . LEU A 1 87 ? 0.177 -3.318 6.307 1.00 94.56 87 LEU A C 1
ATOM 694 O O . LEU A 1 87 ? 0.728 -2.232 6.498 1.00 94.56 87 LEU A O 1
ATOM 698 N N . ASN A 1 88 ? 0.817 -4.478 6.468 1.00 92.38 88 ASN A N 1
ATOM 699 C CA . ASN A 1 88 ? 2.223 -4.555 6.866 1.00 92.38 88 ASN A CA 1
ATOM 700 C C . ASN A 1 88 ? 3.142 -3.937 5.801 1.00 92.38 88 ASN A C 1
ATOM 702 O O . ASN A 1 88 ? 4.044 -3.178 6.150 1.00 92.38 88 ASN A O 1
ATOM 706 N N . ALA A 1 89 ? 2.890 -4.170 4.508 1.00 92.69 89 ALA A N 1
ATOM 707 C CA . ALA A 1 89 ? 3.647 -3.528 3.433 1.00 92.69 89 ALA A CA 1
ATOM 708 C C . ALA A 1 89 ? 3.531 -1.997 3.508 1.00 92.69 89 ALA A C 1
ATOM 710 O O . ALA A 1 89 ? 4.542 -1.290 3.495 1.00 92.69 89 ALA A O 1
ATOM 711 N N . CYS A 1 90 ? 2.306 -1.474 3.638 1.00 93.56 90 CYS A N 1
ATOM 712 C CA . CYS A 1 90 ? 2.075 -0.041 3.805 1.00 93.56 90 CYS A CA 1
ATOM 713 C C . CYS A 1 90 ? 2.811 0.516 5.029 1.00 93.56 90 CYS A C 1
ATOM 715 O O . CYS A 1 90 ? 3.401 1.595 4.934 1.00 93.56 90 CYS A O 1
ATOM 717 N N . ASP A 1 91 ? 2.800 -0.209 6.150 1.00 90.69 91 ASP A N 1
ATOM 718 C CA . ASP A 1 91 ? 3.457 0.194 7.391 1.00 90.69 91 ASP A CA 1
ATOM 719 C C . ASP A 1 91 ? 4.994 0.213 7.274 1.00 90.69 91 ASP A C 1
ATOM 721 O O . ASP A 1 91 ? 5.651 1.200 7.623 1.00 90.69 91 ASP A O 1
ATOM 725 N N . MET A 1 92 ? 5.585 -0.821 6.672 1.00 89.88 92 MET A N 1
ATOM 726 C CA . MET A 1 92 ? 7.027 -0.865 6.409 1.00 89.88 92 MET A CA 1
ATOM 727 C C . MET A 1 92 ? 7.469 0.265 5.471 1.00 89.88 92 MET A C 1
ATOM 729 O O . MET A 1 92 ? 8.498 0.913 5.701 1.00 89.88 92 MET A O 1
ATOM 733 N N . TYR A 1 93 ? 6.676 0.548 4.435 1.00 91.38 93 TYR A N 1
ATOM 734 C CA . TYR A 1 93 ? 6.979 1.595 3.463 1.00 91.38 93 TYR A CA 1
ATOM 735 C C . TYR A 1 93 ? 6.812 3.005 4.034 1.00 91.38 93 TYR A C 1
ATOM 737 O O . TYR A 1 93 ? 7.688 3.846 3.820 1.00 91.38 93 TYR A O 1
ATOM 745 N N . ARG A 1 94 ? 5.750 3.288 4.800 1.00 88.31 94 ARG A N 1
ATOM 746 C CA . ARG A 1 94 ? 5.569 4.616 5.424 1.00 88.31 94 ARG A CA 1
ATOM 747 C C . ARG A 1 94 ? 6.648 4.925 6.461 1.00 88.31 94 ARG A C 1
ATOM 749 O O . ARG A 1 94 ? 7.032 6.086 6.594 1.00 88.31 94 ARG A O 1
ATOM 756 N N . LYS A 1 95 ? 7.144 3.902 7.171 1.00 86.44 95 LYS A N 1
ATOM 757 C CA . LYS A 1 95 ? 8.229 4.021 8.158 1.00 86.44 95 LYS A CA 1
ATOM 758 C C . LYS A 1 95 ? 9.617 4.081 7.510 1.00 86.44 95 LYS A C 1
ATOM 760 O O . LYS A 1 95 ? 10.594 4.357 8.201 1.00 86.44 95 LYS A O 1
ATOM 765 N N . GLY A 1 96 ? 9.715 3.841 6.200 1.00 86.94 96 GLY A N 1
ATOM 766 C CA . GLY A 1 96 ? 10.990 3.805 5.484 1.00 86.94 96 GLY A CA 1
ATOM 767 C C . GLY A 1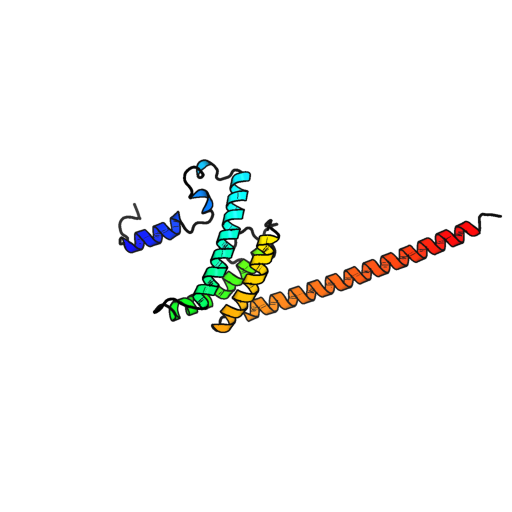 96 ? 11.895 2.652 5.928 1.00 86.94 96 GLY A C 1
ATOM 768 O O . GLY A 1 96 ? 13.117 2.774 5.848 1.00 86.94 96 GLY A O 1
ATOM 769 N N . LEU A 1 97 ? 11.310 1.556 6.422 1.00 86.25 97 LEU A N 1
ATOM 770 C CA . LEU A 1 97 ? 12.043 0.383 6.914 1.00 86.25 97 LEU A CA 1
ATOM 771 C C . LEU A 1 97 ? 12.413 -0.592 5.801 1.00 86.25 97 LEU A C 1
ATOM 773 O O . LEU A 1 97 ? 13.316 -1.398 5.971 1.00 86.25 97 LEU A O 1
ATOM 777 N N . VAL A 1 98 ? 11.708 -0.525 4.671 1.00 87.00 98 VAL A N 1
ATOM 778 C CA . VAL A 1 98 ? 11.938 -1.368 3.495 1.00 87.00 98 VAL A CA 1
ATOM 779 C C . VAL A 1 98 ? 11.802 -0.501 2.242 1.00 87.00 98 VAL A C 1
ATOM 781 O O . VAL A 1 98 ? 11.009 0.443 2.202 1.00 87.00 98 VAL A O 1
ATOM 784 N N . LYS A 1 99 ? 12.593 -0.786 1.200 1.00 85.38 99 LYS A N 1
ATOM 785 C CA . LYS A 1 99 ? 12.436 -0.125 -0.108 1.00 85.38 99 LYS A CA 1
ATOM 786 C C . LYS A 1 99 ? 11.169 -0.627 -0.807 1.00 85.38 99 LYS A C 1
ATOM 788 O O . LYS A 1 99 ? 10.841 -1.806 -0.718 1.00 85.38 99 LYS A O 1
ATOM 793 N N . ILE A 1 100 ? 10.497 0.247 -1.558 1.00 87.00 100 ILE A N 1
ATOM 794 C CA . ILE A 1 100 ? 9.279 -0.130 -2.290 1.00 87.00 100 ILE A CA 1
ATOM 795 C C . ILE A 1 100 ? 9.557 -1.285 -3.254 1.00 87.00 100 ILE A C 1
ATOM 797 O O . ILE A 1 100 ? 10.507 -1.227 -4.035 1.00 87.00 100 ILE A O 1
ATOM 801 N N . GLY A 1 101 ? 8.710 -2.313 -3.194 1.00 84.12 101 GLY A N 1
ATOM 802 C CA . GLY A 1 101 ? 8.808 -3.522 -4.014 1.00 84.12 101 GLY A CA 1
ATOM 803 C C . GLY A 1 101 ? 9.662 -4.638 -3.405 1.00 84.12 101 GLY A C 1
ATOM 804 O O . GLY A 1 101 ? 9.777 -5.697 -4.017 1.00 84.12 101 GLY A O 1
ATOM 805 N N . LEU A 1 102 ? 10.256 -4.423 -2.222 1.00 86.12 102 LEU A N 1
ATOM 806 C CA . LEU A 1 102 ? 11.090 -5.420 -1.536 1.00 86.12 102 LEU A CA 1
ATOM 807 C C . LEU A 1 102 ? 10.449 -6.024 -0.280 1.00 86.12 102 LEU A C 1
ATOM 809 O O . LEU A 1 102 ? 11.099 -6.823 0.381 1.00 86.12 102 LEU A O 1
ATOM 813 N N . PHE A 1 103 ? 9.214 -5.654 0.067 1.00 88.44 103 PHE A N 1
ATOM 814 C CA . PHE A 1 103 ? 8.503 -6.319 1.158 1.00 88.44 103 PHE A CA 1
ATOM 815 C C . PHE A 1 103 ? 8.057 -7.719 0.719 1.00 88.44 103 PHE A C 1
ATOM 817 O O . PHE A 1 103 ? 7.325 -7.858 -0.263 1.00 88.44 103 PHE A O 1
ATOM 824 N N . ASP A 1 104 ? 8.496 -8.736 1.448 1.00 86.12 104 ASP A N 1
ATOM 825 C CA . ASP A 1 104 ? 8.264 -10.158 1.176 1.00 86.12 104 ASP A CA 1
ATOM 826 C C . ASP A 1 104 ? 7.318 -10.825 2.188 1.00 86.12 104 ASP A C 1
ATOM 828 O O . ASP A 1 104 ? 7.000 -12.002 2.048 1.00 86.12 104 ASP A O 1
ATOM 832 N N . GLY A 1 105 ? 6.789 -10.062 3.147 1.00 83.00 105 GLY A N 1
ATOM 833 C CA . GLY A 1 105 ? 5.907 -10.564 4.202 1.00 83.00 105 GLY A CA 1
ATOM 834 C C . GLY A 1 105 ? 6.586 -10.635 5.563 1.00 83.00 105 GLY A C 1
ATOM 835 O O . GLY A 1 105 ? 5.891 -10.717 6.575 1.00 83.00 105 GLY A O 1
ATOM 836 N N . GLU A 1 106 ? 7.913 -10.526 5.613 1.00 78.31 106 GLU A N 1
ATOM 837 C CA . GLU A 1 106 ? 8.641 -10.544 6.870 1.00 78.31 106 GLU A CA 1
ATOM 838 C C . GLU A 1 106 ? 8.777 -9.132 7.456 1.00 78.31 106 GLU A C 1
ATOM 840 O O . GLU A 1 106 ? 9.240 -8.186 6.813 1.00 78.31 106 GLU A O 1
ATOM 845 N N . VAL A 1 107 ? 8.394 -8.979 8.725 1.00 65.12 107 VAL A N 1
ATOM 846 C CA . VAL A 1 107 ? 8.515 -7.717 9.471 1.00 65.12 107 VAL A CA 1
ATOM 847 C C . VAL A 1 107 ? 9.904 -7.643 10.115 1.00 65.12 107 VAL A C 1
ATOM 849 O O . VAL A 1 107 ? 10.050 -7.562 11.332 1.00 65.12 107 VAL A O 1
ATOM 852 N N . PHE A 1 108 ? 10.959 -7.707 9.299 1.00 63.56 108 PHE A N 1
ATOM 853 C CA . PHE A 1 108 ? 12.326 -7.457 9.761 1.00 63.56 108 PHE A CA 1
ATOM 854 C C . PHE A 1 108 ? 12.745 -6.020 9.441 1.00 63.56 108 PHE A C 1
ATOM 856 O O . PHE A 1 108 ? 12.504 -5.498 8.354 1.00 63.56 108 PHE A O 1
ATOM 863 N N . MET A 1 109 ? 13.425 -5.373 10.389 1.00 56.69 109 MET A N 1
ATOM 864 C CA . MET A 1 109 ? 13.978 -4.020 10.248 1.00 56.69 109 MET A CA 1
ATOM 865 C C . MET A 1 109 ? 15.185 -4.016 9.286 1.00 56.69 109 MET A C 1
ATOM 867 O O . MET A 1 109 ? 16.331 -3.877 9.715 1.00 56.69 109 MET A O 1
ATOM 871 N N . LYS A 1 110 ? 14.967 -4.190 7.976 1.00 53.56 110 LYS A N 1
ATOM 872 C CA . LYS A 1 110 ? 16.044 -4.176 6.969 1.00 53.56 110 LYS A CA 1
ATOM 873 C C . LYS A 1 110 ? 16.204 -2.809 6.293 1.00 53.56 110 LYS A C 1
ATOM 875 O O . LYS A 1 110 ? 15.801 -2.584 5.157 1.00 53.56 110 LYS A O 1
ATOM 880 N N . GLY A 1 111 ? 16.988 -1.958 6.955 1.00 56.75 111 GLY A N 1
ATOM 881 C CA . GLY A 1 111 ? 17.690 -0.838 6.325 1.00 56.75 111 GLY A CA 1
ATOM 882 C C . GLY A 1 111 ? 16.887 0.457 6.171 1.00 56.75 111 GLY A C 1
ATOM 883 O O . GLY A 1 111 ? 15.678 0.517 6.349 1.00 56.75 111 GLY A O 1
ATOM 884 N N . LYS A 1 112 ? 17.597 1.546 5.848 1.00 60.72 112 LYS A N 1
ATOM 885 C CA . LYS A 1 112 ? 16.989 2.854 5.567 1.00 60.72 112 LYS A CA 1
ATOM 886 C C . LYS A 1 112 ? 16.465 2.867 4.129 1.00 60.72 112 LYS A C 1
ATOM 888 O O . LYS A 1 112 ? 17.203 3.177 3.191 1.00 60.72 112 LYS A O 1
ATOM 893 N N . GLY A 1 113 ? 15.193 2.533 3.941 1.00 64.19 113 GLY A N 1
ATOM 894 C CA . GLY A 1 113 ? 14.470 2.825 2.710 1.00 64.19 113 GLY A CA 1
ATOM 895 C C . GLY A 1 113 ? 14.213 4.326 2.635 1.00 64.19 113 GLY A C 1
ATOM 896 O O . GLY A 1 113 ? 13.328 4.839 3.311 1.00 64.19 113 GLY A O 1
ATOM 897 N N . HIS A 1 114 ? 14.995 5.065 1.844 1.00 66.75 114 HIS 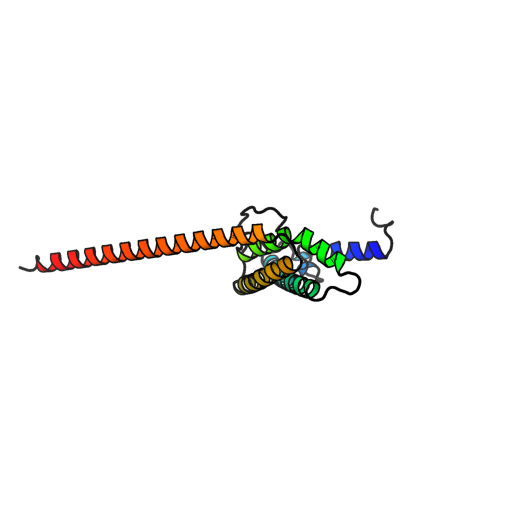A N 1
ATOM 898 C CA . HIS A 1 114 ? 14.710 6.485 1.650 1.00 66.75 114 HIS A CA 1
ATOM 899 C C . HIS A 1 114 ? 13.337 6.636 0.978 1.00 66.75 114 HIS A C 1
ATOM 901 O O . HIS A 1 114 ? 13.121 6.148 -0.135 1.00 66.75 114 HIS A O 1
ATOM 907 N N . VAL A 1 115 ? 12.405 7.298 1.659 1.00 74.44 115 VAL A N 1
ATOM 908 C CA . VAL A 1 115 ? 11.066 7.627 1.160 1.00 74.44 115 VAL A CA 1
ATOM 909 C C . VAL A 1 115 ? 10.892 9.139 1.170 1.00 74.44 115 VAL A C 1
ATOM 911 O O . VAL A 1 115 ? 11.320 9.818 2.102 1.00 74.44 115 VAL A O 1
ATOM 914 N N . SER A 1 116 ? 10.314 9.676 0.096 1.00 83.50 116 SER A N 1
ATOM 915 C CA . SER A 1 116 ? 10.055 11.110 -0.011 1.00 83.50 116 SER A CA 1
ATOM 916 C C . SER A 1 116 ? 8.901 11.511 0.907 1.00 83.50 116 SER A C 1
ATOM 918 O O . SER A 1 116 ? 7.960 10.743 1.107 1.00 83.50 116 SER A O 1
ATOM 920 N N . SER A 1 117 ? 8.928 12.745 1.413 1.00 86.88 117 SER A N 1
ATOM 921 C CA . SER A 1 117 ? 7.853 13.289 2.257 1.00 86.88 117 SER A CA 1
ATOM 922 C C . SER A 1 117 ? 6.479 13.199 1.581 1.00 86.88 117 SER A C 1
ATOM 924 O O . SER A 1 117 ? 5.506 12.788 2.209 1.00 86.88 117 SER A O 1
ATOM 926 N N . ARG A 1 118 ? 6.407 13.504 0.277 1.00 90.12 118 ARG A N 1
ATOM 927 C CA . ARG A 1 118 ? 5.189 13.387 -0.543 1.00 90.12 118 ARG A CA 1
ATOM 928 C C . ARG A 1 118 ? 4.624 11.964 -0.546 1.00 90.12 118 ARG A C 1
ATOM 930 O O . ARG A 1 118 ? 3.415 11.784 -0.377 1.00 90.12 118 ARG A O 1
ATOM 937 N N . PHE A 1 119 ? 5.483 10.963 -0.739 1.00 91.00 119 PHE A N 1
ATOM 938 C CA . PHE A 1 119 ? 5.067 9.563 -0.727 1.00 91.00 119 PHE A CA 1
ATOM 939 C C . PHE A 1 119 ? 4.572 9.155 0.662 1.00 91.00 119 PHE A C 1
ATOM 941 O O . PHE A 1 119 ? 3.471 8.622 0.783 1.00 91.00 119 PHE A O 1
ATOM 948 N N . THR A 1 120 ? 5.329 9.485 1.712 1.00 91.44 120 THR A N 1
ATOM 949 C CA . THR A 1 120 ? 4.948 9.194 3.099 1.00 91.44 120 THR A CA 1
ATOM 950 C C . THR A 1 120 ? 3.585 9.792 3.448 1.00 91.44 120 THR A C 1
ATOM 952 O O . THR A 1 120 ? 2.733 9.082 3.973 1.00 91.44 120 THR A O 1
ATOM 955 N N . SER A 1 121 ? 3.320 11.054 3.100 1.00 92.38 121 SER A N 1
ATOM 956 C CA . SER A 1 121 ? 2.007 11.677 3.326 1.00 92.38 121 SER A CA 1
ATOM 957 C C . SER A 1 121 ? 0.876 10.957 2.589 1.00 92.38 121 SER A C 1
ATOM 959 O O . SER A 1 121 ? -0.191 10.736 3.161 1.00 92.38 121 SER A O 1
ATO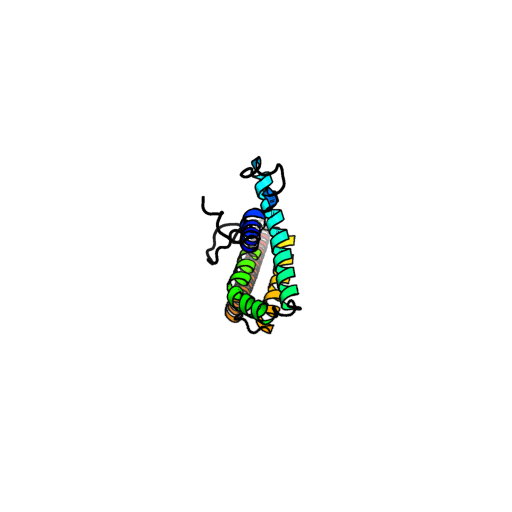M 961 N N . SER A 1 122 ? 1.117 10.552 1.339 1.00 95.06 122 SER A N 1
ATOM 962 C CA . SER A 1 122 ? 0.125 9.839 0.523 1.00 95.06 122 SER A CA 1
ATOM 963 C C . SER A 1 122 ? -0.216 8.475 1.123 1.00 95.06 122 SER A C 1
ATOM 965 O O . SER A 1 122 ? -1.392 8.159 1.302 1.00 95.06 122 SER A O 1
ATOM 967 N N . ILE A 1 123 ? 0.800 7.693 1.500 1.00 94.88 123 ILE A N 1
ATOM 968 C CA . ILE A 1 123 ? 0.598 6.382 2.127 1.00 94.88 123 ILE A CA 1
ATOM 969 C C . ILE A 1 123 ? -0.010 6.509 3.517 1.00 94.88 123 ILE A C 1
ATOM 971 O O . ILE A 1 123 ? -0.841 5.685 3.873 1.00 94.88 123 ILE A O 1
ATOM 975 N N . ASN A 1 124 ? 0.316 7.547 4.289 1.00 92.94 124 ASN A N 1
ATOM 976 C CA . ASN A 1 124 ? -0.301 7.744 5.599 1.00 92.94 124 ASN A CA 1
ATOM 977 C C . ASN A 1 124 ? -1.822 7.892 5.506 1.00 92.94 124 ASN A C 1
ATOM 979 O O . ASN A 1 124 ? -2.535 7.300 6.317 1.00 92.94 124 ASN A O 1
ATOM 983 N N . LYS A 1 125 ? -2.298 8.655 4.515 1.00 94.50 125 LYS A N 1
ATOM 984 C CA . LYS A 1 125 ? -3.727 8.820 4.235 1.00 94.50 125 LYS A CA 1
ATOM 985 C C . LYS A 1 125 ? -4.352 7.504 3.763 1.00 94.50 125 LYS A C 1
ATOM 987 O O . LYS A 1 125 ? -5.307 7.029 4.371 1.00 94.50 125 LYS A O 1
ATOM 992 N N . LEU A 1 126 ? -3.766 6.894 2.731 1.00 96.56 126 LEU A N 1
ATOM 993 C CA . LEU A 1 126 ? -4.275 5.655 2.133 1.00 96.56 126 LEU A CA 1
ATOM 994 C C . LEU A 1 126 ? -4.301 4.493 3.124 1.00 96.56 126 LEU A C 1
ATOM 996 O O . LEU A 1 126 ? -5.219 3.687 3.096 1.00 96.56 126 LEU A O 1
ATOM 1000 N N . PHE A 1 127 ? -3.323 4.420 4.025 1.00 95.00 127 PHE A N 1
ATOM 1001 C CA . PHE A 1 127 ? -3.275 3.407 5.069 1.00 95.00 127 PHE A CA 1
ATOM 1002 C C . PHE A 1 127 ? -4.515 3.461 5.969 1.00 95.00 127 PHE A C 1
ATOM 1004 O O . PHE A 1 127 ? -5.134 2.431 6.213 1.00 95.00 127 PHE A O 1
ATOM 1011 N N . GLY A 1 128 ? -4.908 4.656 6.426 1.00 93.00 128 GLY A N 1
ATOM 1012 C CA . GLY A 1 128 ? -6.116 4.819 7.239 1.00 93.00 128 GLY A CA 1
ATOM 1013 C C . GLY A 1 128 ? -7.382 4.427 6.474 1.00 93.00 128 GLY A C 1
ATOM 1014 O O . GLY A 1 128 ? -8.225 3.707 7.000 1.00 93.00 128 GLY A O 1
ATOM 1015 N N . GLU A 1 129 ? -7.485 4.837 5.208 1.00 96.38 129 GLU A N 1
ATOM 1016 C CA . GLU A 1 129 ? -8.607 4.471 4.335 1.00 96.38 129 GLU A CA 1
ATOM 1017 C C . GLU A 1 129 ? -8.687 2.951 4.108 1.00 96.38 129 GLU A C 1
ATOM 1019 O O . GLU A 1 129 ? -9.774 2.379 4.183 1.00 96.38 129 GLU A O 1
ATOM 1024 N N . LEU A 1 130 ? -7.545 2.285 3.902 1.00 96.88 130 LEU A N 1
ATOM 1025 C CA . LEU A 1 130 ? -7.458 0.834 3.716 1.00 96.88 130 LEU A CA 1
ATOM 1026 C C . LEU A 1 130 ? -7.859 0.073 4.979 1.00 96.88 130 LEU A C 1
ATOM 1028 O O . LEU A 1 130 ? -8.643 -0.865 4.882 1.00 96.88 130 LEU A O 1
ATOM 1032 N N . VAL A 1 131 ? -7.391 0.489 6.161 1.00 95.56 131 VAL A N 1
ATOM 1033 C CA . VAL A 1 131 ? -7.814 -0.117 7.437 1.00 95.56 131 VAL A CA 1
ATOM 1034 C C . VAL A 1 131 ? -9.334 -0.044 7.587 1.00 95.56 131 VAL A C 1
ATOM 1036 O O . VAL A 1 131 ? -9.973 -1.046 7.909 1.00 95.56 131 VAL A O 1
ATOM 1039 N N . MET A 1 132 ? -9.930 1.115 7.297 1.00 94.31 132 MET A N 1
ATOM 1040 C CA . MET A 1 132 ? -11.382 1.285 7.368 1.00 94.31 132 MET A CA 1
ATOM 1041 C C . MET A 1 132 ? -12.116 0.426 6.332 1.00 94.31 132 MET A C 1
ATOM 1043 O O . MET A 1 132 ? -13.125 -0.194 6.664 1.00 94.31 132 MET A O 1
ATOM 1047 N N . ALA A 1 133 ? -11.625 0.363 5.093 1.00 96.81 133 ALA A N 1
ATOM 1048 C CA . ALA A 1 133 ? -12.224 -0.457 4.040 1.00 96.81 133 ALA A CA 1
ATOM 1049 C C . ALA A 1 133 ? -12.152 -1.960 4.364 1.00 96.81 133 ALA A C 1
ATOM 1051 O O . ALA A 1 133 ? -13.149 -2.666 4.226 1.00 96.81 133 ALA A O 1
ATOM 1052 N N . PHE A 1 134 ? -11.011 -2.439 4.864 1.00 96.62 134 PHE A N 1
ATOM 1053 C CA . PHE A 1 134 ? -10.835 -3.829 5.284 1.00 96.62 134 PHE A CA 1
ATOM 1054 C C . PHE A 1 134 ? -11.699 -4.187 6.497 1.00 96.62 134 PHE A C 1
ATOM 1056 O O . PHE A 1 134 ? -12.305 -5.257 6.529 1.00 96.62 134 PHE A O 1
ATOM 1063 N N . SER A 1 135 ? -11.835 -3.271 7.457 1.00 95.06 135 SER A N 1
ATOM 1064 C CA . SER A 1 135 ? -12.747 -3.447 8.590 1.00 95.06 135 SER A CA 1
ATOM 1065 C C . SER A 1 135 ? -14.201 -3.619 8.129 1.00 95.06 135 SER A C 1
ATOM 10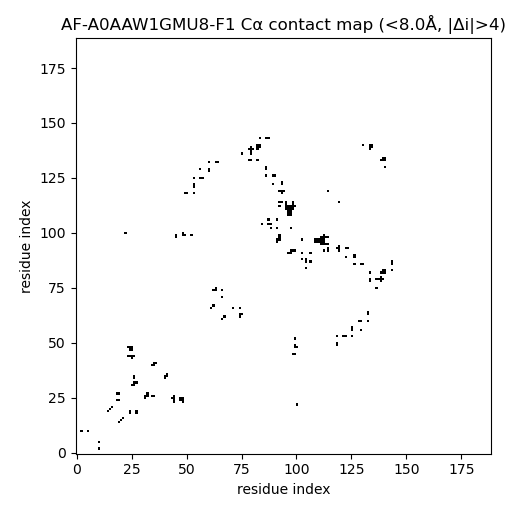67 O O . SER A 1 135 ? -14.878 -4.552 8.558 1.00 95.06 135 SER A O 1
ATOM 1069 N N . LYS A 1 136 ? -14.664 -2.797 7.172 1.00 95.62 136 LYS A N 1
ATOM 1070 C CA . LYS A 1 136 ? -16.036 -2.867 6.628 1.00 95.62 136 LYS A CA 1
ATOM 1071 C C . LYS A 1 136 ? -16.377 -4.208 5.983 1.00 95.62 136 LYS A C 1
ATOM 1073 O O . LYS A 1 136 ? -17.522 -4.635 6.065 1.00 95.62 136 LYS A O 1
ATOM 1078 N N . ILE A 1 137 ? -15.408 -4.872 5.352 1.00 95.00 137 ILE A N 1
ATOM 1079 C CA . ILE A 1 137 ? -15.629 -6.202 4.768 1.00 95.00 137 ILE A CA 1
ATOM 1080 C C . ILE A 1 137 ? -15.467 -7.334 5.795 1.00 95.00 137 ILE A C 1
ATOM 1082 O O . ILE A 1 137 ? -15.656 -8.495 5.442 1.00 95.00 137 ILE A O 1
ATOM 1086 N N . GLY A 1 138 ? -15.123 -7.034 7.052 1.00 92.75 138 GLY A N 1
ATOM 1087 C CA . GLY A 1 138 ? -14.913 -8.020 8.115 1.00 92.75 138 GLY A CA 1
ATOM 1088 C C . GLY A 1 138 ? -13.554 -8.719 8.050 1.00 92.75 138 GLY A C 1
ATOM 1089 O O . GLY A 1 138 ? -13.467 -9.909 8.351 1.00 92.75 138 GLY A O 1
ATOM 1090 N N . ALA A 1 139 ? -12.507 -8.030 7.592 1.00 94.31 139 ALA A N 1
ATOM 1091 C CA . ALA A 1 139 ? -11.145 -8.556 7.605 1.00 94.31 139 ALA A CA 1
ATOM 1092 C C . ALA A 1 139 ? -10.445 -8.323 8.964 1.00 94.31 139 ALA A C 1
ATOM 1094 O O . ALA A 1 139 ? -10.764 -7.359 9.669 1.00 94.31 139 ALA A O 1
ATOM 1095 N N . PRO A 1 140 ? -9.464 -9.163 9.348 1.00 89.38 140 PRO A N 1
ATOM 1096 C CA . PRO A 1 140 ? -8.781 -9.048 10.634 1.00 89.38 140 PRO A CA 1
ATOM 1097 C C . PRO A 1 140 ? -7.791 -7.871 10.641 1.00 89.38 140 PRO A C 1
ATOM 1099 O O . PRO A 1 140 ? -6.628 -8.011 10.270 1.00 89.38 140 PRO A O 1
ATOM 1102 N N . VAL A 1 141 ? -8.253 -6.695 11.077 1.00 90.69 141 VAL A N 1
ATOM 1103 C CA . VAL A 1 141 ? -7.424 -5.473 11.167 1.00 90.69 141 VAL A CA 1
ATOM 1104 C C . VAL A 1 141 ? -6.894 -5.173 12.574 1.00 90.69 141 VAL A C 1
ATOM 1106 O O . VAL A 1 141 ? -5.937 -4.412 12.703 1.00 90.69 141 VAL A O 1
ATOM 1109 N N . HIS A 1 142 ? -7.482 -5.772 13.617 1.00 84.62 142 HIS A N 1
ATOM 1110 C CA . HIS A 1 142 ? -7.201 -5.464 15.030 1.00 84.62 142 HIS A CA 1
ATOM 1111 C C . HIS A 1 142 ? -5.708 -5.562 15.367 1.00 84.62 142 HIS A C 1
ATOM 1113 O O . HIS A 1 142 ? -5.131 -4.585 15.822 1.00 84.62 142 HIS A O 1
ATOM 1119 N N . ASN A 1 143 ? -5.042 -6.656 14.980 1.00 82.00 143 ASN A N 1
ATOM 1120 C CA . ASN A 1 143 ? -3.610 -6.860 15.230 1.00 82.00 143 ASN A CA 1
ATOM 1121 C C . ASN A 1 143 ? -2.731 -5.709 14.720 1.00 82.00 143 ASN A C 1
ATOM 1123 O O . ASN A 1 143 ? -1.726 -5.363 15.337 1.00 82.00 143 ASN A O 1
ATOM 1127 N N . VAL A 1 144 ? -3.080 -5.121 13.574 1.00 82.12 144 VAL A N 1
ATOM 1128 C CA . VAL A 1 144 ? -2.331 -3.996 13.003 1.00 82.12 144 VAL A CA 1
ATOM 1129 C C . VAL A 1 144 ? -2.654 -2.706 13.755 1.00 82.12 144 VAL A C 1
ATOM 1131 O O . VAL A 1 144 ? -1.748 -1.927 14.047 1.00 82.12 144 VAL A O 1
ATOM 1134 N N . VAL A 1 145 ? -3.930 -2.482 14.074 1.00 80.94 145 VAL A N 1
ATOM 1135 C CA . VAL A 1 145 ? -4.390 -1.293 14.806 1.00 80.94 145 VAL A CA 1
ATOM 1136 C C . VAL A 1 145 ? -3.781 -1.252 16.208 1.00 80.94 145 VAL A C 1
ATOM 1138 O O . VAL A 1 145 ? -3.181 -0.240 16.566 1.00 80.94 145 VAL A O 1
ATOM 1141 N N . ASP A 1 146 ? -3.821 -2.359 16.946 1.00 83.50 146 ASP A N 1
ATOM 1142 C CA . ASP A 1 146 ? -3.275 -2.469 18.302 1.00 83.50 146 ASP A CA 1
ATOM 1143 C C . ASP A 1 146 ? -1.770 -2.165 18.324 1.00 83.50 146 ASP A C 1
ATOM 1145 O O . ASP A 1 146 ? -1.294 -1.362 19.133 1.00 83.50 146 ASP A O 1
ATOM 1149 N N . ARG A 1 147 ? -1.011 -2.725 17.366 1.00 81.69 147 ARG A N 1
ATOM 1150 C CA . ARG A 1 147 ? 0.422 -2.421 17.203 1.00 81.69 147 ARG A CA 1
ATOM 1151 C C . ARG A 1 147 ? 0.667 -0.924 17.007 1.00 81.69 147 ARG A C 1
ATOM 1153 O O . ARG A 1 147 ? 1.584 -0.366 17.609 1.00 81.69 147 ARG A O 1
ATOM 1160 N N . LEU A 1 148 ? -0.147 -0.263 16.186 1.00 78.19 148 LEU A N 1
ATOM 1161 C CA . LEU A 1 148 ? -0.009 1.170 15.918 1.00 78.19 148 LEU A CA 1
ATOM 1162 C C . LEU A 1 148 ? -0.383 2.032 17.121 1.00 78.19 148 LEU A C 1
ATOM 1164 O O . LEU A 1 148 ? 0.246 3.068 17.358 1.00 78.19 148 LEU A O 1
ATOM 1168 N N . GLU A 1 149 ? -1.406 1.646 17.876 1.00 81.88 149 GLU A N 1
ATOM 1169 C CA . GLU A 1 149 ? -1.768 2.345 19.105 1.00 81.88 149 GLU A CA 1
ATOM 1170 C C . GLU A 1 149 ? -0.634 2.291 20.128 1.00 81.88 149 GLU A C 1
ATOM 1172 O O . GLU A 1 149 ? -0.266 3.331 20.689 1.00 81.88 149 GLU A O 1
ATOM 1177 N N . GLU A 1 150 ? -0.015 1.126 20.306 1.00 82.06 150 GLU A N 1
ATOM 1178 C CA . GLU A 1 150 ? 1.128 0.961 21.202 1.00 82.06 150 GLU A CA 1
ATOM 1179 C C . GLU A 1 150 ? 2.351 1.772 20.751 1.00 82.06 150 GLU A C 1
ATOM 1181 O O . GLU A 1 150 ? 2.939 2.518 21.543 1.00 82.06 150 GLU A O 1
ATOM 1186 N N . GLU A 1 151 ? 2.694 1.756 19.463 1.00 79.50 151 GLU A N 1
ATOM 1187 C CA . GLU A 1 151 ? 3.764 2.609 18.926 1.00 79.50 151 GLU A CA 1
ATOM 1188 C C . GLU A 1 151 ? 3.493 4.109 19.146 1.00 79.50 151 GLU A C 1
ATOM 1190 O O . GLU A 1 151 ? 4.394 4.888 19.501 1.00 79.50 151 GLU A O 1
ATOM 1195 N N . ASN A 1 152 ? 2.239 4.537 18.991 1.00 81.00 152 ASN A N 1
ATOM 1196 C CA . ASN A 1 152 ? 1.827 5.913 19.252 1.00 81.00 152 ASN A CA 1
ATOM 1197 C C . ASN A 1 152 ? 1.922 6.273 20.744 1.00 81.00 152 ASN A C 1
ATOM 1199 O O . ASN A 1 152 ? 2.336 7.389 21.084 1.00 81.00 152 ASN A O 1
ATOM 1203 N N . ARG A 1 153 ? 1.592 5.351 21.654 1.00 85.88 153 ARG A N 1
ATOM 1204 C CA . ARG A 1 153 ? 1.774 5.536 23.106 1.00 85.88 153 ARG A CA 1
ATOM 1205 C C . ARG A 1 153 ? 3.257 5.684 23.459 1.00 85.88 153 ARG A C 1
ATOM 1207 O O . ARG A 1 153 ? 3.634 6.628 24.166 1.00 85.88 153 ARG A O 1
ATOM 1214 N N . LEU A 1 154 ? 4.114 4.823 22.908 1.00 83.06 154 LEU A N 1
ATOM 1215 C CA . LEU A 1 154 ? 5.564 4.846 23.129 1.00 83.06 154 LEU A CA 1
ATOM 1216 C C . LEU A 1 154 ? 6.217 6.133 22.603 1.00 83.06 154 LEU A C 1
ATOM 1218 O O . LEU A 1 154 ? 7.017 6.763 23.308 1.00 83.06 154 LEU A O 1
ATOM 1222 N N . SER A 1 155 ? 5.850 6.576 21.398 1.00 80.06 155 SER A N 1
ATOM 1223 C CA . SER A 1 155 ? 6.382 7.815 20.812 1.00 80.06 155 SER A CA 1
ATOM 1224 C C . SER A 1 155 ? 5.973 9.061 21.610 1.00 80.06 155 SER A C 1
ATOM 1226 O O . SER A 1 155 ? 6.818 9.927 21.875 1.00 80.06 155 SER A O 1
ATOM 1228 N N . LYS A 1 156 ? 4.720 9.129 22.090 1.00 83.12 156 LYS A N 1
ATOM 1229 C CA . LYS A 1 156 ? 4.239 10.192 22.992 1.00 83.12 156 LYS A CA 1
ATOM 1230 C C . LYS A 1 156 ? 5.018 10.215 24.311 1.00 83.12 156 LYS A C 1
ATOM 1232 O O . LYS A 1 156 ? 5.453 11.289 24.738 1.00 83.12 156 LYS A O 1
ATOM 1237 N N . LYS A 1 157 ? 5.258 9.050 24.929 1.00 85.38 157 LYS A N 1
ATOM 1238 C CA . LYS A 1 157 ? 6.044 8.929 26.173 1.00 85.38 157 LYS A CA 1
ATOM 1239 C C . LYS A 1 157 ? 7.481 9.425 25.983 1.00 85.38 157 LYS A C 1
ATOM 1241 O O . LYS A 1 157 ? 7.954 10.247 26.769 1.00 85.38 157 LYS A O 1
ATOM 1246 N N . LYS A 1 158 ? 8.151 9.014 24.899 1.00 83.50 158 LYS A N 1
ATOM 1247 C CA . LYS A 1 158 ? 9.513 9.469 24.560 1.00 83.50 158 LYS A CA 1
ATOM 1248 C C . LYS A 1 158 ? 9.580 10.986 24.363 1.00 83.50 158 LYS A C 1
ATOM 1250 O O . LYS A 1 158 ? 10.483 11.643 24.879 1.00 83.50 158 LYS A O 1
ATOM 1255 N N . ARG A 1 159 ? 8.592 11.561 23.671 1.00 83.56 159 ARG A N 1
ATOM 1256 C CA . ARG A 1 159 ? 8.503 13.009 23.434 1.00 83.56 159 ARG A CA 1
ATOM 1257 C C . ARG A 1 159 ? 8.306 13.792 24.739 1.00 83.56 159 ARG A C 1
ATOM 1259 O O . ARG A 1 159 ? 8.988 14.795 24.942 1.00 83.56 159 ARG A O 1
ATOM 1266 N N . LYS A 1 160 ? 7.454 13.302 25.649 1.00 86.88 160 LYS A N 1
ATOM 1267 C CA . LYS A 1 160 ? 7.253 13.885 26.991 1.00 86.88 160 LYS A CA 1
ATOM 1268 C C . LYS A 1 160 ? 8.542 13.862 27.823 1.00 86.88 160 LYS A C 1
ATOM 1270 O O . LYS A 1 160 ? 8.895 14.879 28.417 1.00 86.88 160 LYS A O 1
ATOM 1275 N N . ASN A 1 161 ? 9.278 12.748 27.801 1.00 86.75 161 ASN A N 1
ATOM 1276 C CA . ASN A 1 161 ? 10.559 12.618 28.504 1.00 86.75 161 ASN A CA 1
ATOM 1277 C C . ASN A 1 161 ? 11.614 13.601 27.972 1.00 86.75 161 ASN A C 1
ATOM 1279 O O . ASN A 1 161 ? 12.268 14.280 28.763 1.00 86.75 161 ASN A O 1
ATOM 1283 N N . ASN A 1 162 ? 11.737 13.740 26.648 1.00 86.19 162 ASN A N 1
ATOM 1284 C CA . ASN A 1 162 ? 12.675 14.687 26.035 1.00 86.19 162 ASN A CA 1
ATOM 1285 C C . ASN A 1 162 ? 12.367 16.142 26.419 1.00 86.19 162 ASN A C 1
ATOM 1287 O O . ASN A 1 162 ? 13.281 16.891 26.752 1.00 86.19 162 ASN A O 1
ATOM 1291 N N . ILE A 1 163 ? 11.089 16.538 26.430 1.00 92.75 163 ILE A N 1
ATOM 1292 C CA . ILE A 1 163 ? 10.673 17.878 26.879 1.00 92.75 163 ILE A CA 1
ATOM 1293 C C . ILE A 1 163 ? 11.072 18.106 28.346 1.00 92.75 163 ILE A C 1
ATOM 1295 O O . ILE A 1 163 ? 11.583 19.174 28.688 1.00 92.75 163 ILE A O 1
ATOM 1299 N N . GLY A 1 164 ? 10.889 17.099 29.207 1.00 91.12 164 GLY A N 1
ATOM 1300 C CA . GLY A 1 164 ? 11.320 17.152 30.607 1.00 91.12 164 GLY A CA 1
ATOM 1301 C C . GLY A 1 164 ? 12.832 17.342 30.757 1.00 91.12 164 GLY A C 1
ATOM 1302 O O . GLY A 1 164 ? 13.273 18.200 31.524 1.00 91.12 164 GLY A O 1
ATOM 1303 N N . LEU A 1 165 ? 13.625 16.601 29.978 1.00 91.31 165 LEU A N 1
ATOM 1304 C CA . LEU 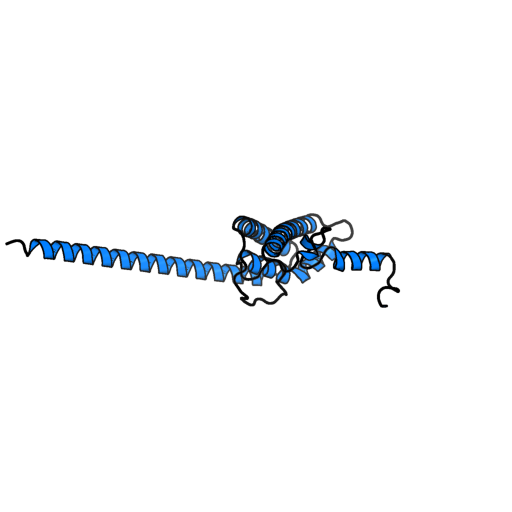A 1 165 ? 15.086 16.712 29.964 1.00 91.31 165 LEU A CA 1
ATOM 1305 C C . LEU A 1 165 ? 15.549 18.109 29.516 1.00 91.31 165 LEU A C 1
ATOM 1307 O O . LEU A 1 165 ? 16.372 18.728 30.188 1.00 91.31 165 LEU A O 1
ATOM 1311 N N . VAL A 1 166 ? 14.976 18.636 28.429 1.00 92.00 166 VAL A N 1
ATOM 1312 C CA . VAL A 1 166 ? 15.278 19.986 27.919 1.00 92.00 166 VAL A CA 1
ATOM 1313 C C . VAL A 1 166 ? 14.931 21.052 28.960 1.00 92.00 166 VAL A C 1
ATOM 1315 O O . VAL A 1 166 ? 15.723 21.964 29.197 1.00 92.00 166 VAL A O 1
ATOM 1318 N N . LYS A 1 167 ? 13.788 20.918 29.645 1.00 93.12 167 LYS A N 1
ATOM 1319 C CA . LYS A 1 167 ? 13.397 21.836 30.726 1.00 93.12 167 LYS A CA 1
ATOM 1320 C C . LYS A 1 167 ? 14.393 21.795 31.892 1.00 93.12 167 LYS A C 1
ATOM 1322 O O . LYS A 1 167 ? 14.757 22.851 32.404 1.00 93.12 167 LYS A O 1
ATOM 1327 N N . LYS A 1 168 ? 14.873 20.604 32.275 1.00 93.75 168 LYS A N 1
ATOM 1328 C CA . LYS A 1 168 ? 15.878 20.429 33.338 1.00 93.75 168 LYS A CA 1
ATOM 1329 C C . LYS A 1 168 ? 17.225 21.056 32.964 1.00 93.75 168 LYS A C 1
ATOM 1331 O O . LYS A 1 168 ? 17.788 21.792 33.769 1.00 93.75 168 LYS A O 1
ATOM 1336 N N . LEU A 1 169 ? 17.701 20.830 31.736 1.00 94.31 169 LEU A N 1
ATOM 1337 C CA . LEU A 1 169 ? 18.931 21.446 31.220 1.00 94.31 169 LEU A CA 1
ATOM 1338 C C . LEU A 1 169 ? 18.831 22.974 31.179 1.00 94.31 169 LEU A C 1
ATOM 1340 O O . LEU A 1 169 ? 19.758 23.662 31.600 1.00 94.31 169 LEU A O 1
ATOM 1344 N N . ARG A 1 170 ? 17.684 23.511 30.741 1.00 94.50 170 ARG A N 1
ATOM 1345 C CA . ARG A 1 170 ? 17.426 24.956 30.746 1.00 94.50 170 ARG A CA 1
ATOM 1346 C C . ARG A 1 170 ? 17.503 25.536 32.159 1.00 94.50 170 ARG A C 1
ATOM 1348 O O . ARG A 1 170 ? 18.127 26.573 32.347 1.00 94.50 170 ARG A O 1
ATOM 1355 N N . ASN A 1 171 ? 16.898 24.871 33.145 1.00 94.38 171 ASN A N 1
ATOM 1356 C CA . ASN A 1 171 ? 16.928 25.332 34.534 1.00 94.38 171 ASN A CA 1
ATOM 1357 C C . ASN A 1 171 ? 18.358 25.335 35.101 1.00 94.38 171 ASN A C 1
ATOM 1359 O O . ASN A 1 171 ? 18.780 26.342 35.662 1.00 94.38 171 ASN A O 1
ATOM 1363 N N . LEU A 1 172 ? 19.131 24.266 34.871 1.00 94.00 172 LEU A N 1
ATOM 1364 C CA . LEU A 1 172 ? 20.532 24.195 35.301 1.00 94.00 172 LEU A CA 1
ATOM 1365 C C . LEU A 1 172 ? 21.385 25.301 34.657 1.00 94.00 172 LEU A C 1
ATOM 1367 O O . LEU A 1 172 ? 22.208 25.928 35.321 1.00 94.00 172 LEU A O 1
ATOM 1371 N N . PHE A 1 173 ? 21.170 25.578 33.369 1.00 94.12 173 PHE A N 1
ATOM 1372 C CA . PHE A 1 173 ? 21.862 26.657 32.665 1.00 94.12 173 PHE A CA 1
ATOM 1373 C C . PHE A 1 173 ? 21.543 28.037 33.261 1.00 94.12 173 PHE A C 1
ATOM 1375 O O . PHE A 1 173 ? 22.449 28.850 33.456 1.00 94.12 173 PHE A O 1
ATOM 1382 N N . VAL A 1 174 ? 20.274 28.290 33.602 1.00 92.75 174 VAL A N 1
ATOM 1383 C CA . VAL A 1 174 ? 19.851 29.524 34.284 1.00 92.75 174 VAL A CA 1
ATOM 1384 C C . VAL A 1 174 ? 20.526 29.649 35.655 1.00 92.75 174 VAL A C 1
ATOM 1386 O O . VAL A 1 174 ? 21.094 30.700 35.949 1.00 92.75 174 VAL A O 1
ATOM 1389 N N . GLU A 1 175 ? 20.553 28.585 36.463 1.00 92.00 175 GLU A N 1
ATOM 1390 C CA . GLU A 1 175 ? 21.236 28.583 37.768 1.00 92.00 175 GLU A CA 1
ATOM 1391 C C . GLU A 1 175 ? 22.739 28.886 37.649 1.00 92.00 175 GLU A C 1
ATOM 1393 O O . GLU A 1 175 ? 23.284 29.678 38.426 1.00 92.00 175 GLU A O 1
ATOM 1398 N N . LEU A 1 176 ? 23.419 28.301 36.659 1.00 90.00 176 LEU A N 1
ATOM 1399 C CA . LEU A 1 176 ? 24.838 28.558 36.397 1.00 90.00 176 LEU A CA 1
ATOM 1400 C C . LEU A 1 176 ? 25.096 30.013 35.982 1.00 90.00 176 LEU A C 1
ATOM 1402 O O . LEU A 1 176 ? 26.057 30.628 36.453 1.00 90.00 176 LEU A O 1
ATOM 1406 N N . MET A 1 177 ? 24.235 30.585 35.137 1.00 86.62 177 MET A N 1
ATOM 1407 C CA . MET A 1 177 ? 24.317 31.990 34.720 1.00 86.62 177 MET A CA 1
ATOM 1408 C C . MET A 1 177 ? 24.139 32.947 35.907 1.00 86.62 177 MET A C 1
ATOM 1410 O O . MET A 1 177 ? 24.924 33.889 36.054 1.00 86.62 177 MET A O 1
ATOM 1414 N N . VAL A 1 178 ? 23.172 32.675 36.793 1.00 88.12 178 VAL A N 1
ATOM 1415 C CA . VAL A 1 178 ? 22.944 33.455 38.023 1.00 88.12 178 VAL A CA 1
ATOM 1416 C C . VAL A 1 178 ? 24.160 33.373 38.954 1.00 88.12 178 VAL A C 1
ATOM 1418 O O . VAL A 1 178 ? 24.689 34.412 39.362 1.00 88.12 178 VAL A O 1
ATOM 1421 N N . LYS A 1 179 ? 24.687 32.167 39.214 1.00 81.31 179 LYS A N 1
ATOM 1422 C CA . LYS A 1 179 ? 25.900 31.978 40.036 1.00 81.31 179 LYS A CA 1
ATOM 1423 C C . LYS A 1 179 ? 27.121 32.702 39.452 1.00 81.31 179 LYS A C 1
ATOM 1425 O O . LYS A 1 179 ? 27.889 33.309 40.198 1.00 81.31 179 LYS A O 1
ATOM 1430 N N . LYS A 1 180 ? 27.296 32.700 38.123 1.00 75.94 180 LYS A N 1
ATOM 1431 C CA . LYS A 1 180 ? 28.405 33.400 37.443 1.00 75.94 180 LYS A CA 1
ATOM 1432 C C . LYS A 1 180 ? 28.269 34.930 37.486 1.00 75.94 180 LYS A C 1
ATOM 1434 O O . LYS A 1 180 ? 29.287 35.620 37.433 1.00 75.94 180 LYS A O 1
ATOM 1439 N N . LYS A 1 181 ? 27.048 35.474 37.563 1.00 73.31 181 LYS A N 1
ATOM 1440 C CA . LYS A 1 181 ? 26.799 36.922 37.701 1.00 73.31 181 LYS A CA 1
ATOM 1441 C C . LYS A 1 181 ? 27.016 37.405 39.140 1.00 73.31 181 LYS A C 1
ATOM 1443 O O . LYS A 1 181 ? 27.620 38.458 39.328 1.00 73.31 181 LYS A O 1
ATOM 1448 N N . SER A 1 182 ? 26.611 36.603 40.129 1.00 65.50 182 SER A N 1
ATOM 1449 C CA . SER A 1 182 ? 26.854 36.870 41.555 1.00 65.50 182 SER A CA 1
ATOM 1450 C C . SER A 1 182 ? 28.354 36.896 41.886 1.00 65.50 182 SER A C 1
ATOM 1452 O O . SER A 1 182 ? 28.823 37.860 42.477 1.00 65.50 182 SER A O 1
ATOM 1454 N N . LYS A 1 183 ? 29.148 35.936 41.382 1.00 60.66 183 LYS A N 1
ATOM 1455 C CA . LYS A 1 183 ? 30.611 35.922 41.595 1.00 60.66 183 LYS A CA 1
ATOM 1456 C C . LYS A 1 183 ? 31.367 37.094 40.951 1.00 60.66 183 LYS A C 1
ATOM 1458 O O . LYS A 1 183 ? 32.425 37.458 41.441 1.00 60.66 183 LYS A O 1
ATOM 1463 N N . ARG A 1 184 ? 30.846 37.696 39.873 1.00 59.81 184 ARG A N 1
ATOM 1464 C CA . ARG A 1 184 ? 31.487 38.852 39.213 1.00 59.81 184 ARG A CA 1
ATOM 1465 C C . ARG A 1 184 ? 31.322 40.173 39.971 1.00 59.81 184 ARG A C 1
ATOM 1467 O O . ARG A 1 184 ? 32.139 41.055 39.769 1.00 59.81 184 ARG A O 1
ATOM 1474 N N . HIS A 1 185 ? 30.320 40.296 40.844 1.00 53.72 185 HIS A N 1
ATOM 1475 C CA . HIS A 1 185 ? 30.134 41.497 41.673 1.00 53.72 185 HIS A CA 1
ATOM 1476 C C . HIS A 1 185 ? 30.986 41.483 42.951 1.00 53.72 185 HIS A C 1
ATOM 1478 O O . HIS A 1 185 ? 31.095 42.505 43.609 1.00 53.72 185 HIS A O 1
ATOM 1484 N N . VAL A 1 186 ? 31.606 40.348 43.294 1.00 56.66 186 VAL A N 1
ATOM 1485 C CA . VAL A 1 186 ? 32.443 40.202 44.501 1.00 56.66 186 VAL A CA 1
ATOM 1486 C C . VAL A 1 186 ? 33.934 40.455 44.206 1.00 56.66 186 VAL A C 1
ATOM 1488 O O . VAL A 1 186 ? 34.727 40.546 45.129 1.00 56.66 186 VAL A O 1
ATOM 1491 N N . ILE A 1 187 ? 34.333 40.600 42.933 1.00 52.78 187 ILE A N 1
ATOM 1492 C CA . ILE A 1 187 ? 35.741 40.793 42.509 1.00 52.78 187 ILE A CA 1
ATOM 1493 C C . ILE A 1 187 ? 35.989 42.235 42.003 1.00 52.78 187 ILE A C 1
ATOM 1495 O O . ILE A 1 187 ? 36.970 42.512 41.327 1.00 52.78 187 ILE A O 1
ATOM 1499 N N . VAL A 1 188 ? 35.098 43.182 42.312 1.00 50.00 188 VAL A N 1
ATOM 1500 C CA . VAL A 1 188 ? 35.322 44.616 42.054 1.00 50.00 188 VAL A CA 1
ATOM 1501 C C . VAL A 1 188 ? 35.245 45.361 43.384 1.00 50.00 188 VAL A C 1
ATOM 1503 O O . VAL A 1 188 ? 34.258 46.035 43.659 1.00 50.00 188 VAL A O 1
ATOM 1506 N N . VAL A 1 189 ? 36.258 45.160 44.229 1.00 43.72 189 VAL A N 1
ATOM 1507 C CA . VAL A 1 189 ? 36.667 46.049 45.330 1.00 43.72 189 VAL A CA 1
ATOM 1508 C C . VAL A 1 189 ? 38.185 45.993 45.395 1.00 43.72 189 VAL A C 1
ATOM 1510 O O . VAL A 1 189 ? 38.708 44.856 45.339 1.00 43.72 189 VAL A O 1
#